Protein AF-A0A9Q1QAA8-F1 (afdb_monomer)

Secondary structure (DSSP, 8-state):
-HHHHTS---S-HHHHHHHHHHHHHHHHHHHIIIII--HHHHHHHHHHHHHHHHHHHHH-TT-HHHHHHHHHHHHHHHHHHHHHHHHHHHHHHHHHHHHHHHT-----EE-TTS-EE--HHHHHHHHHHHHHHHH-------S---HHHHTTS-PPPHHHHHHHSSPP-HHHHHHHHHHS-TTSPP-TT---HHHHHHTHHHHHHHHHHHHHHHHHH----------

Nearest PDB structures (foldseek):
  8tsh-assembly1_F  TM=6.305E-01  e=1.755E+00  Caldimonas thermodepolymerans

Sequence (227 aa):
MVDTWNYPILGNSMYRVAKKLKMLQKPLKALNKDHFGDVTVQFVAAKEKLNSIQFETRTKPYDVQLYTDEDKAWDDYHTWHNRLESFYVQKTKENWLNLGDSNDKISSYQKEDGQWTWDYEEVKQHFIQHYSDFLGVPTVTTEVIKDDIIKIGPGLDITQQLHLIRPFTKQDVKITLFSIPNHKSSGPYGYSSGFFKKSWTVIGDEVSQAMLDFFPTREIACSMEQH

Radius of gyration: 27.68 Å; Cα contacts (8 Å, |Δi|>4): 139; chains: 1; bounding box: 62×62×70 Å

Mean predicted aligned error: 15.34 Å

Solvent-accessible surface area (backbone atoms only — not comparable to full-atom values): 13335 Å² total; per-residue (Å²): 110,67,74,67,60,67,55,91,62,88,69,56,52,51,44,33,50,54,51,41,54,60,60,46,48,60,61,50,53,49,47,42,52,73,78,56,44,57,49,67,58,51,30,50,53,32,49,51,52,35,52,52,43,54,53,48,38,74,76,44,82,82,48,69,64,52,56,58,51,42,52,53,29,49,53,51,31,52,54,33,46,56,50,42,52,54,48,52,55,48,50,52,50,52,50,50,50,54,52,50,66,65,50,75,58,72,58,55,49,71,45,97,89,71,50,77,45,65,50,61,67,62,41,51,50,50,52,52,49,51,50,43,59,72,79,44,69,88,68,76,70,84,64,72,80,56,65,71,61,63,67,70,45,92,70,78,51,73,69,55,51,53,60,72,72,50,81,84,48,60,64,57,48,49,53,57,54,67,70,46,59,52,84,45,83,50,52,102,86,66,55,31,47,41,53,53,64,76,40,31,92,79,47,39,68,57,54,29,50,22,53,61,55,27,73,82,66,72,61,74,68,72,79,85,78,84,126

Organism: NCBI:txid171969

Foldseek 3Di:
DLVLLPDDDDDALLVSLVVSLVSVLVVVVVCCCPPVNPLVVQLVVLVVQLVVLVVVCVVPVPDPVSVVVNVVSVVSNVVSVVVVVLVVLLVVVVVVVVVVVVVVDPQWDQDPVRDIDRDRVVVVVCVVVVCDPVVHDPPPPPDDPPVVVVVVDDDDDPVRVCVVPDQDDLVNVVVVLVPDDQSPDDPPSRHGSVNCNVCCVRCSVSVSSSVSVCPVVVDDPPPPPDD

pLDDT: mean 77.09, std 12.45, range [30.08, 93.19]

Structure (mmCIF, N/CA/C/O backbone):
data_AF-A0A9Q1QAA8-F1
#
_entry.id   AF-A0A9Q1QAA8-F1
#
loop_
_atom_site.group_PDB
_atom_site.id
_atom_site.type_symbol
_atom_site.label_atom_id
_atom_site.label_alt_id
_atom_site.label_comp_id
_atom_site.label_asym_id
_atom_site.label_entity_id
_atom_site.label_seq_id
_atom_site.pdbx_PDB_ins_code
_atom_site.Cartn_x
_atom_site.Cartn_y
_atom_site.Cartn_z
_atom_site.occupancy
_atom_site.B_iso_or_equiv
_atom_site.auth_seq_id
_atom_site.auth_comp_id
_atom_site.auth_asym_id
_atom_site.auth_atom_id
_atom_site.pdbx_PDB_model_num
ATOM 1 N N . MET A 1 1 ? 10.798 -12.232 0.225 1.00 69.81 1 MET A N 1
ATOM 2 C CA . MET A 1 1 ? 9.585 -11.669 0.876 1.00 69.81 1 MET A CA 1
ATOM 3 C C . MET A 1 1 ? 8.978 -12.662 1.857 1.00 69.81 1 MET A C 1
ATOM 5 O O . MET A 1 1 ? 8.840 -12.312 3.021 1.00 69.81 1 MET A O 1
ATOM 9 N N . VAL A 1 2 ? 8.658 -13.882 1.408 1.00 76.50 2 VAL A N 1
ATOM 10 C CA . VAL A 1 2 ? 8.082 -14.951 2.245 1.00 76.50 2 VAL A CA 1
ATOM 11 C C . VAL A 1 2 ? 8.980 -15.287 3.442 1.00 76.50 2 VAL A C 1
ATOM 13 O O . VAL A 1 2 ? 8.505 -15.284 4.572 1.00 76.50 2 VAL A O 1
ATOM 16 N N . ASP A 1 3 ? 10.289 -15.437 3.224 1.00 77.75 3 ASP A N 1
ATOM 17 C CA . ASP A 1 3 ? 11.235 -15.806 4.294 1.00 77.75 3 ASP A CA 1
ATOM 18 C C . ASP A 1 3 ? 11.314 -14.759 5.411 1.00 77.75 3 ASP A C 1
ATOM 20 O O . ASP A 1 3 ? 11.336 -15.088 6.593 1.00 77.75 3 ASP A O 1
ATOM 24 N N . THR A 1 4 ? 11.287 -13.473 5.050 1.00 77.62 4 THR A N 1
ATOM 25 C CA . THR A 1 4 ? 11.275 -12.369 6.021 1.00 77.62 4 THR A CA 1
ATOM 26 C C . THR A 1 4 ? 9.947 -12.292 6.774 1.00 77.62 4 THR A C 1
ATOM 28 O O . THR A 1 4 ? 9.933 -11.961 7.958 1.00 77.62 4 THR A O 1
ATOM 31 N N . TRP A 1 5 ? 8.828 -12.591 6.105 1.00 82.81 5 TRP A N 1
ATOM 32 C CA . TRP A 1 5 ? 7.500 -12.544 6.719 1.00 82.81 5 TRP A CA 1
ATOM 33 C C . TRP A 1 5 ? 7.244 -13.721 7.664 1.00 82.81 5 TRP A C 1
ATOM 35 O O . TRP A 1 5 ? 6.535 -13.568 8.654 1.00 82.81 5 TRP A O 1
ATOM 45 N N . ASN A 1 6 ? 7.860 -14.876 7.418 1.00 84.06 6 ASN A N 1
ATOM 46 C CA . ASN A 1 6 ? 7.732 -16.059 8.271 1.00 84.06 6 ASN A CA 1
ATOM 47 C C . ASN A 1 6 ? 8.569 -15.991 9.557 1.00 84.06 6 ASN A C 1
ATOM 49 O O . ASN A 1 6 ? 8.451 -16.874 10.404 1.00 84.06 6 ASN A O 1
ATOM 53 N N . TYR A 1 7 ? 9.380 -14.945 9.741 1.00 82.62 7 TYR A N 1
ATOM 54 C CA . TYR A 1 7 ? 10.167 -14.784 10.957 1.00 82.62 7 TYR A CA 1
ATOM 55 C C . TYR A 1 7 ? 9.247 -14.659 12.192 1.00 82.62 7 TYR A C 1
ATOM 57 O O . TYR A 1 7 ? 8.345 -13.809 12.200 1.00 82.62 7 TYR A O 1
ATOM 65 N N . PRO A 1 8 ? 9.438 -15.482 13.240 1.00 81.06 8 PRO A N 1
ATOM 66 C CA . PRO A 1 8 ? 8.580 -15.459 14.415 1.00 81.06 8 PRO A CA 1
ATOM 67 C C . PRO A 1 8 ? 8.811 -14.178 15.220 1.00 81.06 8 PRO A C 1
ATOM 69 O O . PRO A 1 8 ? 9.934 -13.834 15.587 1.00 81.06 8 PRO A O 1
ATOM 72 N N . ILE A 1 9 ? 7.724 -13.463 15.508 1.00 84.31 9 ILE A N 1
ATOM 73 C CA . ILE A 1 9 ? 7.729 -12.258 16.338 1.00 84.31 9 ILE A CA 1
ATOM 74 C C . ILE A 1 9 ? 6.777 -12.485 17.506 1.00 84.31 9 ILE A C 1
ATOM 76 O O . ILE A 1 9 ? 5.626 -12.866 17.305 1.00 84.31 9 ILE A O 1
ATOM 80 N N . LEU A 1 10 ? 7.267 -12.239 18.719 1.00 80.25 10 LEU A N 1
ATOM 81 C CA . LEU A 1 10 ? 6.467 -12.278 19.939 1.00 80.25 10 LEU A CA 1
ATOM 82 C C . LEU A 1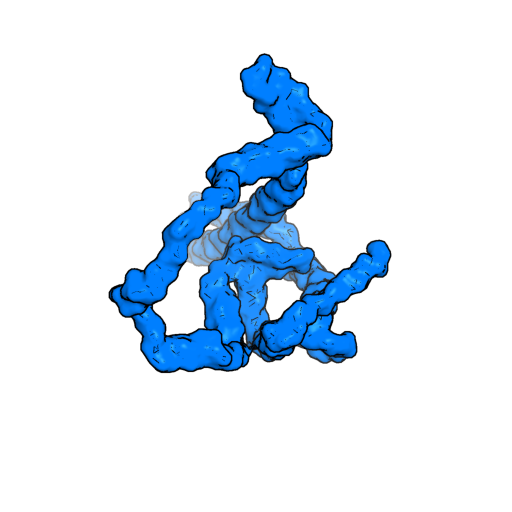 10 ? 5.728 -10.948 20.135 1.00 80.25 10 LEU A C 1
ATOM 84 O O . LEU A 1 10 ? 6.275 -9.883 19.842 1.00 80.25 10 LEU A O 1
ATOM 88 N N . GLY A 1 11 ? 4.497 -11.023 20.639 1.00 80.38 11 GLY A N 1
ATOM 89 C CA . GLY A 1 11 ? 3.632 -9.875 20.916 1.00 80.38 11 GLY A CA 1
ATOM 90 C C . GLY A 1 11 ? 2.225 -10.036 20.337 1.00 80.38 11 GLY A C 1
ATOM 91 O O . GLY A 1 11 ? 1.917 -11.037 19.688 1.00 80.38 11 GLY A O 1
ATOM 92 N N . ASN A 1 12 ? 1.382 -9.027 20.566 1.00 83.38 12 ASN A N 1
ATOM 93 C CA . ASN A 1 12 ? 0.040 -8.935 19.986 1.00 83.38 12 ASN A CA 1
ATOM 94 C C . ASN A 1 12 ? 0.113 -8.969 18.438 1.00 83.38 12 ASN A C 1
ATOM 96 O O . ASN A 1 12 ? 1.097 -8.525 17.836 1.00 83.38 12 ASN A O 1
ATOM 100 N N . SER A 1 13 ? -0.915 -9.517 17.789 1.00 84.56 13 SER A N 1
ATOM 101 C CA . SER A 1 13 ? -1.053 -9.617 16.331 1.00 84.56 13 SER A CA 1
ATOM 102 C C . SER A 1 13 ? -0.799 -8.292 15.598 1.00 84.56 13 SER A C 1
ATOM 104 O O . SER A 1 13 ? -0.063 -8.290 14.608 1.00 84.56 13 SER A O 1
ATOM 106 N N . MET A 1 14 ? -1.273 -7.154 16.116 1.00 84.12 14 MET A N 1
ATOM 107 C CA . MET A 1 14 ? -0.967 -5.829 15.556 1.00 84.12 14 MET A CA 1
ATOM 108 C C . MET A 1 14 ? 0.532 -5.505 15.583 1.00 84.12 14 MET A C 1
ATOM 110 O O . MET A 1 14 ? 1.098 -5.077 14.574 1.00 84.12 14 MET A O 1
ATOM 114 N N . TYR A 1 15 ? 1.199 -5.751 16.715 1.00 84.38 15 TYR A N 1
ATOM 115 C CA . TYR A 1 15 ? 2.639 -5.519 16.859 1.00 84.38 15 TYR A CA 1
ATOM 116 C C . TYR A 1 15 ? 3.452 -6.416 15.919 1.00 84.38 15 TYR A C 1
ATOM 118 O O . TYR A 1 15 ? 4.412 -5.963 15.290 1.00 84.38 15 TYR A O 1
ATOM 126 N N . ARG A 1 16 ? 3.045 -7.683 15.777 1.00 86.56 16 ARG A N 1
ATOM 127 C CA . ARG A 1 16 ? 3.671 -8.637 14.852 1.00 86.56 16 ARG A CA 1
ATOM 128 C C . ARG A 1 16 ? 3.618 -8.126 13.417 1.00 86.56 16 ARG A C 1
ATOM 130 O O . ARG A 1 16 ? 4.659 -8.066 12.768 1.00 86.56 16 ARG A O 1
ATOM 137 N N . VAL A 1 17 ? 2.441 -7.708 12.949 1.00 86.75 17 VAL A N 1
ATOM 138 C CA . VAL A 1 17 ? 2.264 -7.159 11.596 1.00 86.75 17 VAL A CA 1
ATOM 139 C C . VAL A 1 17 ? 3.115 -5.901 11.406 1.00 86.75 17 VAL A C 1
ATOM 141 O O . VAL A 1 17 ? 3.876 -5.827 10.442 1.00 86.75 17 VAL A O 1
ATOM 144 N N . ALA A 1 18 ? 3.069 -4.947 12.340 1.00 84.62 18 ALA A N 1
ATOM 145 C CA . ALA A 1 18 ? 3.846 -3.708 12.252 1.00 84.62 18 ALA A CA 1
ATOM 146 C C . ALA A 1 18 ? 5.361 -3.972 12.179 1.00 84.62 18 ALA A C 1
ATOM 148 O O . ALA A 1 18 ? 6.060 -3.441 11.311 1.00 84.62 18 ALA A O 1
ATOM 149 N N . LYS A 1 19 ? 5.883 -4.852 13.041 1.00 85.12 19 LYS A N 1
ATOM 150 C CA . LYS A 1 19 ? 7.312 -5.181 13.067 1.00 85.12 19 LYS A CA 1
ATOM 151 C C . LYS A 1 19 ? 7.750 -5.946 11.820 1.00 85.12 19 LYS A C 1
ATOM 153 O O . LYS A 1 19 ? 8.811 -5.639 11.281 1.00 85.12 19 LYS A O 1
ATOM 158 N N . LYS A 1 20 ? 6.932 -6.870 11.306 1.00 87.25 20 LYS A N 1
ATOM 159 C CA . LYS A 1 20 ? 7.210 -7.563 10.036 1.00 87.25 20 LYS A CA 1
ATOM 160 C C . LYS A 1 20 ? 7.206 -6.606 8.845 1.00 87.25 20 LYS A C 1
ATOM 162 O O . LYS A 1 20 ? 8.098 -6.688 8.003 1.00 87.25 20 LYS A O 1
ATOM 167 N N . LEU A 1 21 ? 6.275 -5.651 8.797 1.00 85.38 21 LEU A N 1
ATOM 168 C CA . LEU A 1 21 ? 6.265 -4.590 7.781 1.00 85.38 21 LEU A CA 1
ATOM 169 C C . LEU A 1 21 ? 7.529 -3.719 7.860 1.00 85.38 21 LEU A C 1
ATOM 171 O O . LEU A 1 21 ? 8.130 -3.419 6.825 1.00 85.38 21 LEU A O 1
ATOM 175 N N . LYS A 1 22 ? 7.986 -3.374 9.072 1.00 84.25 22 LYS A N 1
ATOM 176 C CA . LYS A 1 22 ? 9.251 -2.647 9.290 1.00 84.25 22 LYS A CA 1
ATOM 177 C C . LYS A 1 22 ? 10.465 -3.474 8.845 1.00 84.25 22 LYS A C 1
ATOM 179 O O . LYS A 1 22 ? 11.352 -2.951 8.175 1.00 84.25 22 LYS A O 1
ATOM 184 N N . MET A 1 23 ? 10.487 -4.776 9.138 1.00 84.81 23 MET A N 1
ATOM 185 C CA . MET A 1 23 ? 11.547 -5.692 8.696 1.00 84.81 23 MET A CA 1
ATOM 186 C C . MET A 1 23 ? 11.586 -5.863 7.176 1.00 84.81 23 MET A C 1
ATOM 188 O O . MET A 1 23 ? 12.676 -5.903 6.614 1.00 84.81 23 MET A O 1
ATOM 192 N N . LEU A 1 24 ? 10.430 -5.913 6.507 1.00 85.44 24 LEU A N 1
ATOM 193 C CA . LEU A 1 24 ? 10.333 -5.995 5.046 1.00 85.44 24 LEU A CA 1
ATOM 194 C C . LEU A 1 24 ? 10.846 -4.741 4.330 1.00 85.44 24 LEU A C 1
ATOM 196 O O . LEU A 1 24 ? 11.239 -4.822 3.168 1.00 85.44 24 LEU A O 1
ATOM 200 N N . GLN A 1 25 ? 10.902 -3.596 5.009 1.00 80.94 25 GLN A N 1
ATOM 201 C CA . GLN A 1 25 ? 11.282 -2.337 4.377 1.00 80.94 25 GLN A CA 1
ATOM 202 C C . GLN A 1 25 ? 12.720 -2.370 3.835 1.00 80.94 25 GLN A C 1
ATOM 204 O O . GLN A 1 25 ? 12.973 -1.918 2.720 1.00 80.94 25 GLN A O 1
ATOM 209 N N . LYS A 1 26 ? 13.667 -2.934 4.597 1.00 80.56 26 LYS A N 1
ATOM 210 C CA . LYS A 1 26 ? 15.076 -3.064 4.183 1.00 80.56 26 LYS A CA 1
ATOM 211 C C . LYS A 1 26 ? 15.260 -3.948 2.936 1.00 80.56 26 LYS A C 1
ATOM 213 O O . LYS A 1 26 ? 15.817 -3.444 1.960 1.00 80.56 26 LYS A O 1
ATOM 218 N N . PRO A 1 27 ? 14.797 -5.214 2.907 1.00 83.12 27 PRO A N 1
ATOM 219 C CA . PRO A 1 27 ? 14.950 -6.071 1.737 1.00 83.12 27 PRO A CA 1
ATOM 220 C C . PRO A 1 27 ? 14.156 -5.565 0.532 1.00 83.12 27 PRO A C 1
ATOM 222 O O . PRO A 1 27 ? 14.628 -5.721 -0.585 1.00 83.12 27 PRO A O 1
ATOM 225 N N .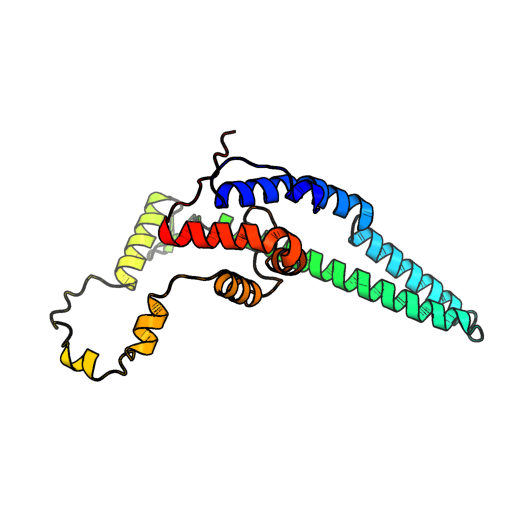 LEU A 1 28 ? 13.002 -4.911 0.717 1.00 79.19 28 LEU A N 1
ATOM 226 C CA . LEU A 1 28 ? 12.263 -4.322 -0.405 1.00 79.19 28 LEU A CA 1
ATOM 227 C C . LEU A 1 28 ? 12.972 -3.100 -0.995 1.00 79.19 28 LEU A C 1
ATOM 229 O O . LEU A 1 28 ? 13.003 -2.956 -2.212 1.00 79.19 28 LEU A O 1
ATOM 233 N N . LYS A 1 29 ? 13.598 -2.252 -0.168 1.00 76.69 29 LYS A N 1
ATOM 234 C CA . LYS A 1 29 ? 14.456 -1.160 -0.659 1.00 76.69 29 LYS A CA 1
ATOM 235 C C . LYS A 1 29 ? 15.674 -1.699 -1.413 1.00 76.69 29 LYS A C 1
ATOM 237 O O . LYS A 1 29 ? 16.022 -1.153 -2.456 1.00 76.69 29 LYS A O 1
ATOM 242 N N . ALA A 1 30 ? 16.290 -2.772 -0.915 1.00 78.50 30 ALA A N 1
ATOM 243 C CA . ALA A 1 30 ? 17.399 -3.439 -1.593 1.00 78.50 30 ALA A CA 1
ATOM 244 C C . ALA A 1 30 ? 16.961 -4.056 -2.931 1.00 78.50 30 ALA A C 1
ATOM 246 O O . ALA A 1 30 ? 17.598 -3.797 -3.943 1.00 78.50 30 ALA A O 1
ATOM 247 N N . LEU A 1 31 ? 15.833 -4.775 -2.956 1.00 78.19 31 LEU A N 1
ATOM 248 C CA . LEU A 1 31 ? 15.252 -5.340 -4.176 1.00 78.19 31 LEU A CA 1
ATOM 249 C C . LEU A 1 31 ? 14.898 -4.249 -5.190 1.00 78.19 31 LEU A C 1
ATOM 251 O O . LEU A 1 31 ? 15.159 -4.409 -6.375 1.00 78.19 31 LEU A O 1
ATOM 255 N N . ASN A 1 32 ? 14.333 -3.128 -4.735 1.00 74.56 32 ASN A N 1
ATOM 256 C CA . ASN A 1 32 ? 14.033 -2.005 -5.615 1.00 74.56 32 ASN A CA 1
ATOM 257 C C . ASN A 1 32 ? 15.310 -1.464 -6.273 1.00 74.56 32 ASN A C 1
ATOM 259 O O . ASN A 1 32 ? 15.350 -1.271 -7.482 1.00 74.56 32 ASN A O 1
ATOM 263 N N . LYS A 1 33 ? 16.380 -1.298 -5.487 1.00 73.31 33 LYS A N 1
ATOM 264 C CA . LYS A 1 33 ? 17.681 -0.845 -5.988 1.00 73.31 33 LYS A CA 1
ATOM 265 C C . LYS A 1 33 ? 18.331 -1.846 -6.951 1.00 73.31 33 LYS A C 1
ATOM 267 O O . LYS A 1 33 ? 18.942 -1.419 -7.920 1.00 73.31 33 LYS A O 1
ATOM 272 N N . ASP A 1 34 ? 18.215 -3.139 -6.673 1.00 72.88 34 ASP A N 1
ATOM 273 C CA . ASP A 1 34 ? 18.890 -4.206 -7.417 1.00 72.88 34 ASP A CA 1
ATOM 274 C C . ASP A 1 34 ? 18.163 -4.586 -8.719 1.00 72.88 34 ASP A C 1
ATOM 276 O O . ASP A 1 34 ? 18.782 -4.676 -9.772 1.00 72.88 34 ASP A O 1
ATOM 280 N N . HIS A 1 35 ? 16.840 -4.759 -8.670 1.00 63.84 35 HIS A N 1
ATOM 281 C CA . HIS A 1 35 ? 16.055 -5.223 -9.820 1.00 63.84 35 HIS A CA 1
ATOM 282 C C . HIS A 1 35 ? 15.450 -4.098 -10.662 1.00 63.84 35 HIS A C 1
ATOM 284 O O . HIS A 1 35 ? 15.277 -4.262 -11.867 1.00 63.84 35 HIS A O 1
ATOM 290 N N . PHE A 1 36 ? 15.073 -2.978 -10.044 1.00 63.00 36 PHE A N 1
ATOM 291 C CA . PHE A 1 36 ? 14.426 -1.872 -10.758 1.00 63.00 36 PHE A CA 1
ATOM 292 C C . PHE A 1 36 ? 15.378 -0.696 -10.983 1.00 63.00 36 PHE A C 1
ATOM 294 O O . PHE A 1 36 ? 15.152 0.091 -11.901 1.00 63.00 36 PHE A O 1
ATOM 301 N N . GLY A 1 37 ? 16.461 -0.611 -10.202 1.00 68.19 37 GLY A N 1
ATOM 302 C CA . GLY A 1 37 ? 17.436 0.467 -10.292 1.00 68.19 37 GLY A CA 1
ATOM 303 C C . GLY A 1 37 ? 16.798 1.840 -10.086 1.00 68.19 37 GLY A C 1
ATOM 304 O O . GLY A 1 37 ? 15.739 1.983 -9.470 1.00 68.19 37 GLY A O 1
ATOM 305 N N . ASP A 1 38 ? 17.452 2.871 -10.612 1.00 76.31 38 ASP A N 1
ATOM 306 C CA . ASP A 1 38 ? 16.813 4.173 -10.757 1.00 76.31 38 ASP A CA 1
ATOM 307 C C . ASP A 1 38 ? 15.857 4.116 -11.957 1.00 76.31 38 ASP A C 1
ATOM 309 O O . ASP A 1 38 ? 16.287 3.985 -13.105 1.00 76.31 38 ASP A O 1
ATOM 313 N N . VAL A 1 39 ? 14.551 4.205 -11.681 1.00 79.44 39 VAL A N 1
ATOM 314 C CA . VAL A 1 39 ? 13.481 4.198 -12.695 1.00 79.44 39 VAL A CA 1
ATOM 315 C C . VAL A 1 39 ? 13.728 5.269 -13.762 1.00 79.44 39 VAL A C 1
ATOM 317 O O . VAL A 1 39 ? 13.418 5.058 -14.932 1.00 79.44 39 VAL A O 1
ATOM 320 N N . THR A 1 40 ? 14.344 6.389 -13.379 1.00 77.06 40 THR A N 1
ATOM 321 C CA . THR A 1 40 ? 14.730 7.474 -14.285 1.00 77.06 40 THR A CA 1
ATOM 322 C C . THR A 1 40 ? 15.820 7.022 -15.252 1.00 77.06 40 THR A C 1
ATOM 324 O O . THR A 1 40 ? 15.712 7.262 -16.451 1.00 77.06 40 THR A O 1
ATOM 327 N N . VAL A 1 41 ? 16.844 6.321 -14.756 1.00 82.88 41 VAL A N 1
ATOM 328 C CA . VAL A 1 41 ? 17.949 5.803 -15.580 1.00 82.88 41 VAL A CA 1
ATOM 329 C C . VAL A 1 41 ? 17.444 4.739 -16.552 1.00 82.88 41 VAL A C 1
ATOM 331 O O . VAL A 1 41 ? 17.787 4.775 -17.730 1.00 82.88 41 VAL A O 1
ATOM 334 N N . GLN A 1 42 ? 16.577 3.834 -16.092 1.00 83.00 42 GLN A N 1
ATOM 335 C CA . GLN A 1 42 ? 15.994 2.796 -16.948 1.00 83.00 42 GLN A CA 1
ATOM 336 C C . GLN A 1 42 ? 15.077 3.380 -18.030 1.00 83.00 42 GLN A C 1
ATOM 338 O O . GLN A 1 42 ? 15.115 2.940 -19.177 1.00 83.00 42 GLN A O 1
ATOM 343 N N . PHE A 1 43 ? 14.303 4.419 -17.703 1.00 85.69 43 PHE A N 1
ATOM 344 C CA . PHE A 1 43 ? 13.515 5.152 -18.693 1.00 85.69 43 PHE A CA 1
ATOM 345 C C . PHE A 1 43 ? 14.396 5.831 -19.750 1.00 85.69 43 PHE A C 1
ATOM 347 O O . PHE A 1 43 ? 14.093 5.741 -20.939 1.00 85.69 43 PHE A O 1
ATOM 354 N N . VAL A 1 44 ? 15.488 6.486 -19.339 1.00 84.88 44 VAL A N 1
ATOM 355 C CA . VAL A 1 44 ? 16.434 7.119 -20.274 1.00 84.88 44 VAL A CA 1
ATOM 356 C C . VAL A 1 44 ? 17.043 6.073 -21.207 1.00 84.88 44 VAL A C 1
ATOM 358 O O . VAL A 1 44 ? 16.992 6.258 -22.420 1.00 84.88 44 VAL A O 1
ATOM 361 N N . ALA A 1 45 ? 17.508 4.943 -20.670 1.00 87.31 45 ALA A N 1
ATOM 362 C CA . ALA A 1 45 ? 18.064 3.853 -21.469 1.00 87.31 45 ALA A CA 1
ATOM 363 C C . ALA A 1 45 ? 17.042 3.268 -22.464 1.00 87.31 45 ALA A C 1
ATOM 365 O O . ALA A 1 45 ? 17.362 3.058 -23.635 1.00 87.31 45 ALA A O 1
ATOM 366 N N . ALA A 1 46 ? 15.793 3.050 -22.035 1.00 87.38 46 ALA A N 1
ATOM 367 C CA . ALA A 1 46 ? 14.723 2.569 -22.914 1.00 87.38 46 ALA A CA 1
ATOM 368 C C . ALA A 1 46 ? 14.394 3.577 -24.029 1.00 87.38 46 ALA A C 1
ATOM 370 O O . ALA A 1 46 ? 14.205 3.192 -25.182 1.00 87.38 46 ALA A O 1
ATOM 371 N N . LYS A 1 47 ? 14.382 4.878 -23.709 1.00 88.56 47 LYS A N 1
ATOM 372 C CA . LYS A 1 47 ? 14.162 5.955 -24.682 1.00 88.56 47 LYS A CA 1
ATOM 373 C C . LYS A 1 47 ? 15.304 6.056 -25.697 1.00 88.56 47 LYS A C 1
ATOM 375 O O . LYS A 1 47 ? 15.045 6.237 -26.883 1.00 88.56 47 LYS A O 1
ATOM 380 N N . GLU A 1 48 ? 16.553 5.936 -25.255 1.00 89.81 48 GLU A N 1
ATOM 381 C CA . GLU A 1 48 ? 17.722 5.939 -26.142 1.00 89.81 48 GLU A CA 1
ATOM 382 C C . GLU A 1 48 ? 17.715 4.739 -27.093 1.00 89.81 48 GLU A C 1
ATOM 384 O O . GLU A 1 48 ? 17.928 4.917 -28.291 1.00 89.81 48 GLU A O 1
ATOM 389 N N . LYS A 1 49 ? 17.374 3.547 -26.589 1.00 89.75 49 LYS A N 1
ATOM 390 C CA . LYS A 1 49 ? 17.227 2.329 -27.398 1.00 89.75 49 LYS A CA 1
ATOM 391 C C . LYS A 1 49 ? 16.109 2.449 -28.440 1.00 89.75 49 LYS A C 1
ATOM 393 O O . LYS A 1 49 ? 16.287 2.034 -29.582 1.00 89.75 49 LYS A O 1
ATOM 398 N N . LEU A 1 50 ? 14.970 3.044 -28.078 1.00 89.12 50 LEU A N 1
ATOM 399 C CA . LEU A 1 50 ? 13.893 3.313 -29.035 1.00 89.12 50 LEU A CA 1
ATOM 400 C C . LEU A 1 50 ? 14.358 4.284 -30.130 1.00 89.12 50 LEU A C 1
ATOM 402 O O . LEU A 1 50 ? 14.136 4.034 -31.311 1.00 89.12 50 LEU A O 1
ATOM 406 N N . ASN A 1 51 ? 15.060 5.356 -29.753 1.00 88.38 51 ASN A N 1
ATOM 407 C CA . ASN A 1 51 ? 15.585 6.330 -30.710 1.00 88.38 51 ASN A CA 1
ATOM 408 C C . ASN A 1 51 ? 16.615 5.715 -31.670 1.00 88.38 51 ASN A C 1
ATOM 410 O O . ASN A 1 51 ? 16.605 6.048 -32.856 1.00 88.38 51 ASN A O 1
ATOM 414 N N . SER A 1 52 ? 17.497 4.832 -31.185 1.00 88.25 52 SER A N 1
ATOM 415 C CA . SER A 1 52 ? 18.491 4.170 -32.037 1.00 88.25 52 SER A CA 1
ATOM 416 C C . SER A 1 52 ? 17.826 3.238 -33.045 1.00 88.25 52 SER A C 1
ATOM 418 O O . SER A 1 52 ? 18.126 3.322 -34.233 1.00 88.25 52 SER A O 1
ATOM 420 N N . ILE A 1 53 ? 16.861 2.423 -32.606 1.00 85.81 53 ILE A N 1
ATOM 421 C CA . ILE A 1 53 ? 16.128 1.509 -33.493 1.00 85.81 53 ILE A CA 1
ATOM 422 C C . ILE A 1 53 ? 15.312 2.303 -34.518 1.00 85.81 53 ILE A C 1
ATOM 424 O O . ILE A 1 53 ? 15.389 2.015 -35.705 1.00 85.81 53 ILE A O 1
ATOM 428 N N . GLN A 1 54 ? 14.628 3.377 -34.113 1.00 85.38 54 GLN A N 1
ATOM 429 C CA . GLN A 1 54 ? 13.904 4.253 -35.044 1.00 85.38 54 GLN A CA 1
ATOM 430 C C . GLN A 1 54 ? 14.818 4.906 -36.089 1.00 85.38 54 GLN A C 1
ATOM 432 O O . GLN A 1 54 ? 14.419 5.093 -37.241 1.00 85.38 54 GLN A O 1
ATOM 437 N N . PHE A 1 55 ? 16.042 5.276 -35.709 1.00 86.88 55 PHE A N 1
ATOM 438 C CA . PHE A 1 55 ? 17.035 5.802 -36.644 1.00 86.88 55 PHE A CA 1
ATOM 439 C C . PHE A 1 55 ? 17.507 4.728 -37.639 1.00 86.88 55 PHE A C 1
ATOM 441 O O . PHE A 1 55 ? 17.627 4.999 -38.839 1.00 86.88 55 PHE A O 1
ATOM 448 N N . GLU A 1 56 ? 17.717 3.498 -37.170 1.00 82.88 56 GLU A N 1
ATOM 449 C CA . GLU A 1 56 ? 18.093 2.351 -38.002 1.00 82.88 56 GLU A CA 1
ATOM 450 C C . GLU A 1 56 ? 16.970 1.928 -38.961 1.00 82.88 56 GLU A C 1
ATOM 452 O O . GLU A 1 56 ? 17.223 1.758 -40.154 1.00 82.88 56 GLU A O 1
ATOM 457 N N . THR A 1 57 ? 15.715 1.879 -38.506 1.00 79.69 57 THR A N 1
ATOM 458 C CA . THR A 1 57 ? 14.545 1.592 -39.356 1.00 79.69 57 THR A CA 1
ATOM 459 C C . THR A 1 57 ? 14.402 2.625 -40.478 1.00 79.69 57 THR A C 1
ATOM 461 O O . THR A 1 57 ? 14.127 2.278 -41.626 1.00 79.69 57 THR A O 1
ATOM 464 N N . ARG A 1 58 ? 14.659 3.912 -40.191 1.00 80.00 58 ARG A N 1
ATOM 465 C CA . ARG A 1 58 ? 14.637 4.987 -41.204 1.00 80.00 58 ARG A CA 1
ATOM 466 C C . ARG A 1 58 ? 15.763 4.876 -42.228 1.00 80.00 58 ARG A C 1
ATOM 468 O O . ARG A 1 58 ? 15.591 5.315 -43.362 1.00 80.00 58 ARG A O 1
ATOM 475 N N . THR A 1 59 ? 16.911 4.323 -41.839 1.00 81.12 59 THR A N 1
ATOM 476 C CA . THR A 1 59 ? 18.067 4.145 -42.731 1.00 81.12 59 THR A CA 1
ATOM 477 C C . THR A 1 59 ? 18.038 2.813 -43.488 1.00 81.12 59 THR A C 1
ATOM 479 O O . THR A 1 59 ? 18.651 2.719 -44.551 1.00 81.12 59 THR A O 1
ATOM 482 N N . LYS A 1 60 ? 17.293 1.806 -43.008 1.00 79.19 60 LYS A N 1
ATOM 483 C CA . LYS A 1 60 ? 17.143 0.480 -43.635 1.00 79.19 60 LYS A CA 1
ATOM 484 C C . LYS A 1 60 ? 15.670 0.015 -43.668 1.00 79.19 60 LYS A C 1
ATOM 486 O O . LYS A 1 60 ? 15.303 -0.921 -42.963 1.00 79.19 60 LYS A O 1
ATOM 491 N N . PRO A 1 61 ? 14.825 0.588 -44.543 1.00 71.69 61 PRO A N 1
ATOM 492 C CA . PRO A 1 61 ? 13.374 0.351 -44.544 1.00 71.69 61 PRO A CA 1
ATOM 493 C C . PRO A 1 61 ? 12.915 -1.049 -45.009 1.00 71.69 61 PRO A C 1
ATOM 495 O O . PRO A 1 61 ? 11.720 -1.317 -45.031 1.00 71.69 61 PRO A O 1
ATOM 498 N N . TYR A 1 62 ? 13.827 -1.945 -45.403 1.00 75.38 62 TYR A N 1
ATOM 499 C CA . TYR A 1 62 ? 13.489 -3.289 -45.906 1.00 75.38 62 TYR A CA 1
ATOM 500 C C . TYR A 1 62 ? 13.791 -4.421 -44.911 1.00 75.38 62 TYR A C 1
ATOM 502 O O . TYR A 1 62 ? 13.617 -5.591 -45.251 1.00 75.38 62 TYR A O 1
ATOM 510 N N . ASP A 1 63 ? 14.253 -4.100 -43.701 1.00 77.94 63 ASP A N 1
ATOM 511 C CA . ASP A 1 63 ? 14.560 -5.103 -42.683 1.00 77.94 63 ASP A CA 1
ATOM 512 C C . ASP A 1 63 ? 13.341 -5.369 -41.789 1.00 77.94 63 ASP A C 1
ATOM 514 O O . ASP A 1 63 ? 12.963 -4.556 -40.946 1.00 77.94 63 ASP A O 1
ATOM 518 N N . VAL A 1 64 ? 12.717 -6.532 -41.976 1.00 77.44 64 VAL A N 1
ATOM 519 C CA . VAL A 1 64 ? 11.538 -6.957 -41.205 1.00 77.44 64 VAL A CA 1
ATOM 520 C C . VAL A 1 64 ? 11.870 -7.166 -39.721 1.00 77.44 64 VAL A C 1
ATOM 522 O O . VAL A 1 64 ? 10.994 -6.969 -38.879 1.00 77.44 64 VAL A O 1
ATOM 525 N N . GLN A 1 65 ? 13.115 -7.518 -39.368 1.00 81.69 65 GLN A N 1
ATOM 526 C CA . GLN A 1 65 ? 13.488 -7.692 -37.960 1.00 81.69 65 GLN A CA 1
ATOM 527 C C . GLN A 1 65 ? 13.542 -6.360 -37.210 1.00 81.69 65 GLN A C 1
ATOM 529 O O . GLN A 1 65 ? 13.101 -6.304 -36.061 1.00 81.69 65 GLN A O 1
ATOM 534 N N . LEU A 1 66 ? 13.961 -5.277 -37.874 1.00 78.44 66 LEU A N 1
ATOM 535 C CA . LEU A 1 66 ? 13.978 -3.940 -37.271 1.00 78.44 66 LEU A CA 1
ATOM 536 C C . LEU A 1 66 ? 12.579 -3.470 -36.865 1.00 78.44 66 LEU A C 1
ATOM 538 O O . LEU A 1 66 ? 12.429 -2.885 -35.799 1.00 78.44 66 LEU A O 1
ATOM 542 N N . TYR A 1 67 ? 11.543 -3.800 -37.640 1.00 79.62 67 TYR A N 1
ATOM 543 C CA . TYR A 1 67 ? 10.161 -3.496 -37.256 1.00 79.62 67 TYR A CA 1
ATOM 544 C C . TYR A 1 67 ? 9.703 -4.295 -36.029 1.00 79.62 67 TYR A C 1
ATOM 546 O O . TYR A 1 67 ? 9.027 -3.753 -35.157 1.00 79.62 67 TYR A O 1
ATOM 554 N N . THR A 1 68 ? 10.093 -5.571 -35.916 1.00 84.44 68 THR A N 1
ATOM 555 C CA . THR A 1 68 ? 9.766 -6.372 -34.722 1.00 84.44 68 THR A CA 1
ATOM 556 C C . THR A 1 68 ? 10.524 -5.921 -33.477 1.00 84.44 68 THR A C 1
ATOM 558 O O . THR A 1 68 ? 10.012 -6.035 -32.365 1.00 84.44 68 THR A O 1
ATOM 561 N N . ASP A 1 69 ? 11.742 -5.410 -33.642 1.00 84.12 69 ASP A N 1
ATOM 562 C CA . ASP A 1 69 ? 12.535 -4.886 -32.534 1.00 84.12 69 ASP A CA 1
ATOM 563 C C . ASP A 1 69 ? 12.112 -3.461 -32.148 1.00 84.12 69 ASP A C 1
ATOM 565 O O . ASP A 1 69 ? 12.185 -3.110 -30.970 1.00 84.12 69 ASP A O 1
ATOM 569 N N . GLU A 1 70 ? 11.586 -2.676 -33.094 1.00 86.94 70 GLU A N 1
ATOM 570 C CA . GLU A 1 70 ? 10.928 -1.392 -32.831 1.00 86.94 70 GLU A CA 1
ATOM 571 C C . GLU A 1 70 ? 9.676 -1.573 -31.965 1.00 86.94 70 GLU A C 1
ATOM 573 O O . GLU A 1 70 ? 9.500 -0.837 -30.996 1.00 86.94 70 GLU A O 1
ATOM 578 N N . ASP A 1 71 ? 8.855 -2.585 -32.253 1.00 86.00 71 ASP A N 1
ATOM 579 C CA . ASP A 1 71 ? 7.650 -2.899 -31.474 1.00 86.00 71 ASP A CA 1
ATOM 580 C C . ASP A 1 71 ? 7.998 -3.284 -30.023 1.00 86.00 71 ASP A C 1
ATOM 582 O O . ASP A 1 71 ? 7.490 -2.699 -29.065 1.00 86.00 71 ASP A O 1
ATOM 586 N N . LYS A 1 72 ? 8.993 -4.164 -29.832 1.00 90.00 72 LYS A N 1
ATOM 587 C CA . LYS A 1 72 ? 9.506 -4.506 -28.490 1.00 90.00 72 LYS A CA 1
ATOM 588 C C . LYS A 1 72 ? 10.086 -3.295 -27.758 1.00 90.00 72 LYS A C 1
ATOM 590 O O . LYS A 1 72 ? 9.912 -3.163 -26.548 1.00 90.00 72 LYS A O 1
ATOM 595 N N . ALA A 1 73 ? 10.805 -2.420 -28.462 1.00 87.56 73 ALA A N 1
ATOM 596 C CA . ALA A 1 73 ? 11.366 -1.210 -27.867 1.00 87.56 73 ALA A CA 1
ATOM 597 C C . ALA A 1 73 ? 10.269 -0.223 -27.443 1.00 87.56 73 ALA A C 1
ATOM 599 O O . ALA A 1 73 ? 10.412 0.451 -26.421 1.00 87.56 73 ALA A O 1
ATOM 600 N N . TRP A 1 74 ? 9.164 -0.165 -28.187 1.00 88.75 74 TRP A N 1
ATOM 601 C CA . TRP A 1 74 ? 7.972 0.592 -27.819 1.00 88.75 74 TRP A CA 1
ATOM 602 C C . TRP A 1 74 ? 7.278 0.036 -26.577 1.00 88.75 74 TRP A C 1
ATOM 604 O O . TRP A 1 74 ? 6.899 0.824 -25.704 1.00 88.75 74 TRP A O 1
ATOM 614 N N . ASP A 1 75 ? 7.144 -1.284 -26.465 1.00 90.56 75 ASP A N 1
ATOM 615 C CA . ASP A 1 75 ? 6.591 -1.950 -25.280 1.00 90.56 75 ASP A CA 1
ATOM 616 C C . ASP A 1 75 ? 7.452 -1.703 -24.032 1.00 90.56 75 ASP A C 1
ATOM 618 O O . ASP A 1 75 ? 6.941 -1.348 -22.959 1.00 90.56 75 ASP A O 1
ATOM 622 N N . ASP A 1 76 ? 8.775 -1.822 -24.176 1.00 88.25 76 ASP A N 1
ATOM 623 C CA . ASP A 1 76 ? 9.740 -1.513 -23.120 1.00 88.25 76 ASP A CA 1
ATOM 624 C C . ASP A 1 76 ? 9.638 -0.035 -22.704 1.00 88.25 76 ASP A C 1
ATOM 626 O O . ASP A 1 76 ? 9.557 0.276 -21.509 1.00 88.25 76 ASP A O 1
ATOM 630 N N . TYR A 1 77 ? 9.583 0.887 -23.673 1.00 89.25 77 TYR A N 1
ATOM 631 C CA . TYR A 1 77 ? 9.427 2.322 -23.424 1.00 89.25 77 TYR A CA 1
ATOM 632 C C . TYR A 1 77 ? 8.136 2.632 -22.662 1.00 89.25 77 TYR A C 1
ATOM 634 O O . TYR A 1 77 ? 8.191 3.298 -21.626 1.00 89.25 77 TYR A O 1
ATOM 642 N N . HIS A 1 78 ? 6.987 2.121 -23.115 1.00 87.69 78 HIS A N 1
ATOM 643 C CA . HIS A 1 78 ? 5.705 2.326 -22.435 1.00 87.69 78 HIS A CA 1
ATOM 644 C C . HIS A 1 78 ? 5.730 1.766 -21.015 1.00 87.69 78 HIS A C 1
ATOM 646 O O . HIS A 1 78 ? 5.247 2.407 -20.079 1.00 87.69 78 HIS A O 1
ATOM 652 N N . THR A 1 79 ? 6.332 0.593 -20.825 1.00 87.50 79 THR A N 1
ATOM 653 C CA . THR A 1 79 ? 6.459 -0.023 -19.504 1.00 87.50 79 THR A CA 1
ATOM 654 C C . THR A 1 79 ? 7.242 0.870 -18.543 1.00 87.50 79 THR A C 1
ATOM 656 O O . THR A 1 79 ? 6.788 1.111 -17.420 1.00 87.50 79 THR A O 1
ATOM 659 N N . TRP A 1 80 ? 8.402 1.385 -18.957 1.00 85.06 80 TRP A N 1
ATOM 660 C CA . TRP A 1 80 ? 9.221 2.262 -18.116 1.00 85.06 80 TRP A CA 1
ATOM 661 C C . TRP A 1 80 ? 8.619 3.653 -17.936 1.00 85.06 80 TRP A C 1
ATOM 663 O O . TRP A 1 80 ? 8.689 4.198 -16.836 1.00 85.06 80 TRP A O 1
ATOM 673 N N . HIS A 1 81 ? 7.964 4.190 -18.962 1.00 82.31 81 HIS A N 1
ATOM 674 C CA . HIS A 1 81 ? 7.241 5.454 -18.888 1.00 82.31 81 HIS A CA 1
ATOM 675 C C . HIS A 1 81 ? 6.118 5.396 -17.844 1.00 82.31 81 HIS A C 1
ATOM 677 O O . HIS A 1 81 ? 6.125 6.176 -16.894 1.00 82.31 81 HIS A O 1
ATOM 683 N N . ASN A 1 82 ? 5.242 4.388 -17.918 1.00 82.88 82 ASN A N 1
ATOM 684 C CA . ASN A 1 82 ? 4.153 4.187 -16.954 1.00 82.88 82 ASN A CA 1
ATOM 685 C C . ASN A 1 82 ? 4.666 4.011 -15.511 1.00 82.88 82 ASN A C 1
ATOM 687 O O . ASN A 1 82 ? 4.037 4.448 -14.538 1.00 82.88 82 ASN A O 1
ATOM 691 N N . ARG A 1 83 ? 5.823 3.355 -15.342 1.00 81.50 83 ARG A N 1
ATOM 692 C CA . ARG A 1 83 ? 6.487 3.207 -14.035 1.00 81.50 83 ARG A CA 1
ATOM 693 C C . ARG A 1 83 ? 7.017 4.540 -13.515 1.00 81.50 83 ARG A C 1
ATOM 695 O O . ARG A 1 83 ? 6.839 4.826 -12.331 1.00 81.50 83 ARG A O 1
ATOM 702 N N . LEU A 1 84 ? 7.635 5.344 -14.377 1.00 79.56 84 LEU A N 1
ATOM 703 C CA . LEU A 1 84 ? 8.147 6.668 -14.036 1.00 79.56 84 LEU A CA 1
ATOM 704 C C . LEU A 1 84 ? 7.007 7.622 -13.650 1.00 79.56 84 LEU A C 1
ATOM 706 O O . LEU A 1 84 ? 7.090 8.296 -12.625 1.00 79.56 84 LEU A O 1
ATOM 710 N N . GLU A 1 85 ? 5.906 7.619 -14.400 1.00 78.88 85 GLU A N 1
ATOM 711 C CA . GLU A 1 85 ? 4.700 8.376 -14.051 1.00 78.88 85 GLU A CA 1
ATOM 712 C C . GLU A 1 85 ? 4.146 7.957 -12.688 1.00 78.88 85 GLU A C 1
ATOM 714 O O . GLU A 1 85 ? 3.901 8.798 -11.822 1.00 78.88 85 GLU A O 1
ATOM 719 N N . SER A 1 86 ? 4.021 6.649 -12.444 1.00 76.50 86 SER A N 1
ATOM 720 C CA . SER A 1 86 ? 3.573 6.124 -11.149 1.00 76.50 86 SER A CA 1
ATOM 721 C C . SER A 1 86 ? 4.494 6.553 -9.999 1.00 76.50 86 SER A C 1
ATOM 723 O O . SER A 1 86 ? 4.010 6.876 -8.912 1.00 76.50 86 SER A O 1
ATOM 725 N N . PHE A 1 87 ? 5.809 6.585 -10.233 1.00 76.94 87 PHE A N 1
ATOM 726 C CA . PHE A 1 87 ? 6.804 7.059 -9.272 1.00 76.94 87 PHE A CA 1
ATOM 727 C C . PHE A 1 87 ? 6.620 8.549 -8.950 1.00 76.94 87 PHE A C 1
ATOM 729 O O . PHE A 1 87 ? 6.548 8.917 -7.776 1.00 76.94 87 PHE A O 1
ATOM 736 N N . TYR A 1 88 ? 6.459 9.406 -9.963 1.00 71.62 88 TYR A N 1
ATOM 737 C CA . TYR A 1 88 ? 6.222 10.837 -9.752 1.00 71.62 88 TYR A CA 1
ATOM 738 C C . TYR A 1 88 ? 4.870 11.125 -9.095 1.00 71.62 88 TYR A C 1
ATOM 740 O O . TYR A 1 88 ? 4.792 11.985 -8.217 1.00 71.62 88 TYR A O 1
ATOM 748 N N . VAL A 1 89 ? 3.813 10.382 -9.429 1.00 73.88 89 VAL A N 1
ATOM 749 C CA . VAL A 1 89 ? 2.513 10.486 -8.743 1.00 73.88 89 VAL A CA 1
ATOM 750 C C . VAL A 1 89 ? 2.640 10.121 -7.262 1.00 73.88 89 VAL A C 1
ATOM 752 O O . VAL A 1 89 ? 2.032 10.763 -6.409 1.00 73.88 89 VAL A O 1
ATOM 755 N N . GLN A 1 90 ? 3.438 9.109 -6.916 1.00 69.12 90 GLN A N 1
ATOM 756 C CA . GLN A 1 90 ? 3.697 8.782 -5.511 1.00 69.12 90 GLN A CA 1
ATOM 757 C C . GLN A 1 90 ? 4.518 9.868 -4.813 1.00 69.12 90 GLN A C 1
ATOM 759 O O . GLN A 1 90 ? 4.159 10.268 -3.709 1.00 69.12 90 GLN A O 1
ATOM 764 N N . LYS A 1 91 ? 5.563 10.393 -5.461 1.00 70.25 91 LYS A N 1
ATOM 765 C CA . LYS A 1 91 ? 6.408 11.464 -4.912 1.00 70.25 91 LYS A CA 1
ATOM 766 C C . LYS A 1 91 ? 5.654 12.770 -4.694 1.00 70.25 91 LYS A C 1
ATOM 768 O O . LYS A 1 91 ? 5.826 13.413 -3.667 1.00 70.25 91 LYS A O 1
ATOM 773 N N . THR A 1 92 ? 4.797 13.152 -5.632 1.00 66.25 92 THR A N 1
ATOM 774 C CA . THR A 1 92 ? 3.946 14.343 -5.501 1.00 66.25 92 THR A CA 1
ATOM 775 C C . THR A 1 92 ? 2.922 14.182 -4.384 1.00 66.25 92 THR A C 1
ATOM 777 O O . THR A 1 92 ? 2.729 15.117 -3.619 1.00 66.25 92 THR A O 1
ATOM 780 N N . LYS A 1 93 ? 2.325 12.994 -4.221 1.00 66.44 93 LYS A N 1
ATOM 781 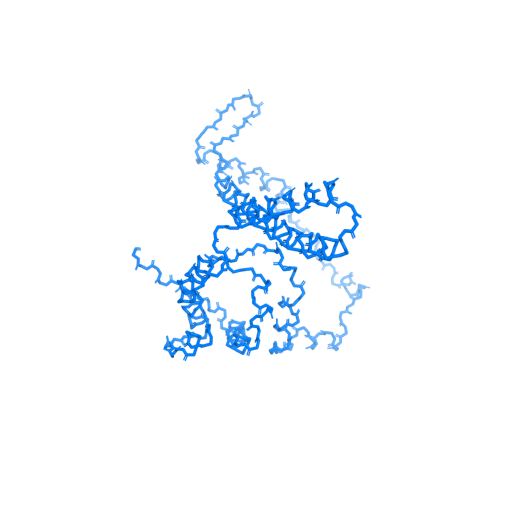C CA . LYS A 1 93 ? 1.435 12.692 -3.088 1.00 66.44 93 LYS A CA 1
ATOM 782 C C . LYS A 1 93 ? 2.160 12.698 -1.745 1.00 66.44 93 LYS A C 1
ATOM 784 O O . LYS A 1 93 ? 1.634 13.257 -0.795 1.00 66.44 93 LYS A O 1
ATOM 789 N N . GLU A 1 94 ? 3.349 12.103 -1.669 1.00 65.19 94 GLU A N 1
ATOM 790 C CA . GLU A 1 94 ? 4.210 12.140 -0.478 1.00 65.19 94 GLU A CA 1
ATOM 791 C C . GLU A 1 94 ? 4.559 13.589 -0.115 1.00 65.19 94 GLU A C 1
ATOM 793 O O . GLU A 1 94 ? 4.376 13.999 1.025 1.00 65.19 94 GLU A O 1
ATOM 798 N N . ASN A 1 95 ? 4.966 14.393 -1.100 1.00 59.28 95 ASN A N 1
ATOM 799 C CA . ASN A 1 95 ? 5.235 15.815 -0.906 1.00 59.28 95 ASN A CA 1
ATOM 800 C C . ASN A 1 95 ? 3.985 16.590 -0.476 1.00 59.28 95 ASN A C 1
ATOM 802 O O . ASN A 1 95 ? 4.081 17.421 0.415 1.00 59.28 95 ASN A O 1
ATOM 806 N N . TRP A 1 96 ? 2.821 16.332 -1.078 1.00 61.38 96 TRP A N 1
ATOM 807 C CA . TRP A 1 96 ? 1.572 17.002 -0.711 1.00 61.38 96 TRP A CA 1
ATOM 808 C C . TRP A 1 96 ? 1.131 16.656 0.712 1.00 61.38 96 TRP A C 1
ATOM 810 O O . TRP A 1 96 ? 0.734 17.554 1.441 1.00 61.38 96 TRP A O 1
ATOM 820 N N . LEU A 1 97 ? 1.257 15.392 1.130 1.00 60.03 97 LEU A N 1
ATOM 821 C CA . LEU A 1 97 ? 1.001 14.982 2.513 1.00 60.03 97 LEU A CA 1
ATOM 822 C C . LEU A 1 97 ? 1.994 15.638 3.478 1.00 60.03 97 LEU A C 1
ATOM 824 O O . LEU A 1 97 ? 1.571 16.229 4.457 1.00 60.03 97 LEU A O 1
ATOM 828 N N . ASN A 1 98 ? 3.293 15.635 3.161 1.00 59.12 98 ASN A N 1
ATOM 829 C CA . ASN A 1 98 ? 4.309 16.285 3.995 1.00 59.12 98 ASN A CA 1
ATOM 830 C C . ASN A 1 98 ? 4.086 17.800 4.117 1.00 59.12 98 ASN A C 1
ATOM 832 O O . ASN A 1 98 ? 4.291 18.367 5.187 1.00 59.12 98 ASN A O 1
ATOM 836 N N . LEU A 1 99 ? 3.686 18.463 3.029 1.00 58.78 99 LEU A N 1
ATOM 837 C CA . LEU A 1 99 ? 3.364 19.891 3.022 1.00 58.78 99 LEU A CA 1
ATOM 838 C C . LEU A 1 99 ? 2.031 20.176 3.726 1.00 58.78 99 LEU A C 1
ATOM 840 O O . LEU A 1 99 ? 1.919 21.199 4.386 1.00 58.78 99 LEU A O 1
ATOM 844 N N . GLY A 1 100 ? 1.046 19.281 3.617 1.00 54.44 100 GLY A N 1
ATOM 845 C CA . GLY A 1 100 ? -0.225 19.346 4.340 1.00 54.44 100 GLY A CA 1
ATOM 846 C C . GLY A 1 100 ? -0.039 19.211 5.850 1.00 54.44 100 GLY A C 1
ATOM 847 O O . GLY A 1 100 ? -0.447 20.105 6.579 1.00 54.44 100 GLY A O 1
ATOM 848 N N . ASP A 1 101 ? 0.675 18.177 6.302 1.00 52.47 101 ASP A N 1
ATOM 849 C CA . ASP A 1 101 ? 1.001 17.953 7.719 1.00 52.47 101 ASP A CA 1
ATOM 850 C C . ASP A 1 101 ? 1.925 19.059 8.271 1.00 52.47 101 ASP A C 1
ATOM 852 O O . ASP A 1 101 ? 1.831 19.449 9.432 1.00 52.47 101 ASP A O 1
ATOM 856 N N . SER A 1 102 ? 2.805 19.634 7.438 1.00 50.31 102 SER A N 1
ATOM 857 C CA . SER A 1 102 ? 3.605 20.811 7.827 1.00 50.31 102 SER A CA 1
ATOM 858 C C . SER A 1 102 ? 2.769 22.091 7.940 1.00 50.31 102 SER A C 1
ATOM 860 O O . SER A 1 102 ? 3.180 23.026 8.630 1.00 50.31 102 SER A O 1
ATOM 862 N N . ASN A 1 103 ? 1.601 22.132 7.293 1.00 48.22 103 ASN A N 1
ATOM 863 C CA . ASN A 1 103 ? 0.662 23.250 7.331 1.00 48.22 103 ASN A CA 1
ATOM 864 C C . ASN A 1 103 ? -0.380 23.133 8.459 1.00 48.22 103 ASN A C 1
ATOM 866 O O . ASN A 1 103 ? -1.182 24.052 8.613 1.00 48.22 103 ASN A O 1
ATOM 870 N N . ASP A 1 104 ? -0.322 22.103 9.315 1.00 47.50 104 ASP A N 1
ATOM 871 C CA . ASP A 1 104 ? -1.134 22.019 10.548 1.00 47.50 104 ASP A CA 1
ATOM 872 C C . ASP A 1 104 ? -0.825 23.141 11.559 1.00 47.50 104 ASP A C 1
ATOM 874 O O . ASP A 1 104 ? -1.491 23.289 12.585 1.00 47.50 104 ASP A O 1
ATOM 878 N N . LYS A 1 105 ? 0.175 23.979 11.274 1.00 54.31 105 LYS A N 1
ATOM 879 C CA . LYS A 1 105 ? 0.396 25.238 11.978 1.00 54.31 105 LYS A CA 1
ATOM 880 C C . LYS A 1 105 ? -0.110 26.386 11.130 1.00 54.31 105 LYS A C 1
ATOM 882 O O . LYS A 1 105 ? 0.641 26.987 10.363 1.00 54.31 105 LYS A O 1
ATOM 887 N N . ILE A 1 106 ? -1.369 26.746 11.348 1.00 57.81 106 ILE A N 1
ATOM 888 C CA . ILE A 1 106 ? -1.825 28.101 11.051 1.00 57.81 106 ILE A CA 1
ATOM 889 C C . ILE A 1 106 ? -0.985 29.017 11.945 1.00 57.81 106 ILE A C 1
ATOM 891 O O . ILE A 1 106 ? -1.158 29.056 13.159 1.00 57.81 106 ILE A O 1
ATOM 895 N N . SER A 1 107 ? 0.035 29.631 11.354 1.00 60.50 107 SER A N 1
ATOM 896 C CA . SER A 1 107 ? 1.054 30.412 12.060 1.00 60.50 107 SER A CA 1
ATOM 897 C C . SER A 1 107 ? 0.651 31.869 12.236 1.00 60.50 107 SER A C 1
ATOM 899 O O . SER A 1 107 ? 1.265 32.577 13.029 1.00 60.50 107 SER A O 1
ATOM 901 N N . SER A 1 108 ? -0.377 32.308 11.513 1.00 66.94 108 SER A N 1
ATOM 902 C CA . SER A 1 108 ? -0.945 33.638 11.632 1.00 66.94 108 SER A CA 1
ATOM 903 C C . SER A 1 108 ? -2.356 33.710 11.067 1.00 66.94 108 SER A C 1
ATOM 905 O O . SER A 1 108 ? -2.755 32.909 10.220 1.00 66.94 108 SER A O 1
ATOM 907 N N . TYR A 1 109 ? -3.116 34.691 11.540 1.00 74.31 109 TYR A N 1
ATOM 908 C CA . TYR A 1 109 ? -4.378 35.093 10.930 1.00 74.31 109 TYR A CA 1
ATOM 909 C C . TYR A 1 109 ? -4.475 36.621 10.915 1.00 74.31 109 TYR A C 1
ATOM 911 O O . TYR A 1 109 ? -3.818 37.312 11.703 1.00 74.31 109 TYR A O 1
ATOM 919 N N . GLN A 1 110 ? -5.277 37.144 9.990 1.00 78.81 110 GLN A N 1
ATOM 920 C CA . GLN A 1 110 ? -5.588 38.566 9.925 1.00 78.81 110 GLN A CA 1
ATOM 921 C C . GLN A 1 110 ? -6.832 38.847 10.768 1.00 78.81 110 GLN A C 1
ATOM 923 O O . GLN A 1 110 ? -7.884 38.247 10.550 1.00 78.81 110 GLN A O 1
ATOM 928 N N . LYS A 1 111 ? -6.696 39.748 11.738 1.00 76.31 111 LYS A N 1
ATOM 929 C CA . LYS A 1 111 ? -7.793 40.240 12.573 1.00 76.31 111 LYS A CA 1
ATOM 930 C C . LYS A 1 111 ? -8.739 41.121 11.754 1.00 76.31 111 LYS A C 1
ATOM 932 O O . LYS A 1 111 ? -8.370 41.643 10.703 1.00 76.31 111 LYS A O 1
ATOM 937 N N . GLU A 1 112 ? -9.950 41.332 12.264 1.00 76.75 112 GLU A N 1
ATOM 938 C CA . GLU A 1 112 ? -10.964 42.187 11.623 1.00 76.75 112 GLU A CA 1
ATOM 939 C C . GLU A 1 112 ? -10.516 43.653 11.464 1.00 76.75 112 GLU A C 1
ATOM 941 O O . GLU A 1 112 ? -10.988 44.352 10.572 1.00 76.75 112 GLU A O 1
ATOM 946 N N . ASP A 1 113 ? -9.559 44.109 12.280 1.00 77.69 113 ASP A N 1
ATOM 947 C CA . ASP A 1 113 ? -8.935 45.436 12.188 1.00 77.69 113 ASP A CA 1
ATOM 948 C C . ASP A 1 113 ? -7.850 45.541 11.092 1.00 77.69 113 ASP A C 1
ATOM 950 O O . ASP A 1 113 ? -7.241 46.597 10.907 1.00 77.69 113 ASP A O 1
ATOM 954 N N . GLY A 1 114 ? -7.603 44.450 10.360 1.00 75.56 114 GLY A N 1
ATOM 955 C CA . GLY A 1 114 ? -6.611 44.353 9.295 1.00 75.56 114 GLY A CA 1
ATOM 956 C C . GLY A 1 114 ? -5.192 44.013 9.763 1.00 75.56 114 GLY A C 1
ATOM 957 O O . GLY A 1 114 ? -4.319 43.839 8.905 1.00 75.56 114 GLY A O 1
ATOM 958 N N . GLN A 1 115 ? -4.936 43.880 11.070 1.00 80.81 115 GLN A N 1
ATOM 959 C CA . GLN A 1 115 ? -3.619 43.527 11.609 1.00 80.81 115 GLN A CA 1
ATOM 960 C C . GLN A 1 115 ? -3.364 42.017 11.577 1.00 80.81 115 GLN A C 1
ATOM 962 O O . GLN A 1 115 ? -4.254 41.201 11.808 1.00 80.81 115 GLN A O 1
ATOM 967 N N . TRP A 1 116 ? -2.112 41.638 11.327 1.00 79.44 116 TRP A N 1
ATOM 968 C CA . TRP A 1 116 ? -1.671 40.245 11.369 1.00 79.44 116 TRP A CA 1
ATOM 969 C C . TRP A 1 116 ? -1.130 39.898 12.753 1.00 79.44 116 TRP A C 1
ATOM 971 O O . TRP A 1 116 ? -0.267 40.612 13.267 1.00 79.44 116 TRP A O 1
ATOM 981 N N . THR A 1 117 ? -1.582 38.783 13.328 1.00 76.12 117 THR A N 1
ATOM 982 C CA . THR A 1 117 ? -0.955 38.198 14.521 1.00 76.12 117 THR A CA 1
ATOM 983 C C . THR A 1 117 ? -0.248 36.899 14.180 1.00 76.12 117 THR A C 1
ATOM 985 O O . THR A 1 117 ? -0.749 36.112 13.383 1.00 76.12 117 THR A O 1
ATOM 988 N N . TRP A 1 118 ? 0.923 36.701 14.783 1.00 79.00 118 TRP A N 1
ATOM 989 C CA . TRP A 1 118 ? 1.764 35.508 14.655 1.00 79.00 118 TRP A CA 1
ATOM 990 C C . TRP A 1 118 ? 1.897 34.765 15.992 1.00 79.00 118 TRP A C 1
ATOM 992 O O . TRP A 1 118 ? 2.702 33.841 16.116 1.00 79.00 118 TRP A O 1
ATOM 1002 N N . ASP A 1 119 ? 1.154 35.203 17.016 1.00 79.81 119 ASP A N 1
ATOM 1003 C CA . ASP A 1 119 ? 1.158 34.560 18.322 1.00 79.81 119 ASP A CA 1
ATOM 1004 C C . ASP A 1 119 ? 0.330 33.275 18.280 1.00 79.81 119 ASP A C 1
ATOM 1006 O O . ASP A 1 119 ? -0.858 33.283 17.964 1.00 79.81 119 ASP A O 1
ATOM 1010 N N . TYR A 1 120 ? 0.974 32.152 18.588 1.00 73.62 120 TYR A N 1
ATOM 1011 C CA . TYR A 1 120 ? 0.362 30.833 18.454 1.00 73.62 120 TYR A CA 1
ATOM 1012 C C . TYR A 1 120 ? -0.848 30.643 19.379 1.00 73.62 120 TYR A C 1
ATOM 1014 O O . TYR A 1 120 ? -1.821 30.000 18.982 1.00 73.62 120 TYR A O 1
ATOM 1022 N N . GLU A 1 121 ? -0.806 31.191 20.597 1.00 76.69 121 GLU A N 1
ATOM 1023 C CA . GLU A 1 121 ? -1.924 31.063 21.533 1.00 76.69 121 GLU A CA 1
ATOM 1024 C C . GLU A 1 121 ? -3.100 31.931 21.078 1.00 76.69 121 GLU A C 1
ATOM 1026 O O . GLU A 1 121 ? -4.231 31.453 21.053 1.00 76.69 121 GLU A O 1
ATOM 1031 N N . GLU A 1 122 ? -2.846 33.152 20.606 1.00 79.19 122 GLU A N 1
ATOM 1032 C CA . GLU A 1 122 ? -3.873 34.028 20.037 1.00 79.19 122 GLU A CA 1
ATOM 1033 C C . GLU A 1 122 ? -4.524 33.430 18.780 1.00 79.19 122 GLU A C 1
ATOM 1035 O O . GLU A 1 122 ? -5.751 33.408 18.672 1.00 79.19 122 GLU A O 1
ATOM 1040 N N . VAL A 1 123 ? -3.725 32.879 17.856 1.00 78.69 123 VAL A N 1
ATOM 1041 C CA . VAL A 1 123 ? -4.229 32.188 16.656 1.00 78.69 123 VAL A CA 1
ATOM 1042 C C . VAL A 1 123 ? -5.114 31.012 17.059 1.00 78.69 123 VAL A C 1
ATOM 1044 O O . VAL A 1 123 ? -6.237 30.882 16.578 1.00 78.69 123 VAL A O 1
ATOM 1047 N N . LYS A 1 124 ? -4.654 30.173 17.988 1.00 77.88 124 LYS A N 1
ATOM 1048 C CA . LYS A 1 124 ? -5.417 29.019 18.468 1.00 77.88 124 LYS A CA 1
ATOM 1049 C C . LYS A 1 124 ? -6.735 29.432 19.127 1.00 77.88 124 LYS A C 1
ATOM 1051 O O . LYS A 1 124 ? -7.765 28.837 18.816 1.00 77.88 124 LYS A O 1
ATOM 1056 N N . GLN A 1 125 ? -6.720 30.429 20.012 1.00 81.62 125 GLN A N 1
ATOM 1057 C CA . GLN A 1 125 ? -7.928 30.918 20.686 1.00 81.62 125 GLN A CA 1
ATOM 1058 C C . GLN A 1 125 ? -8.929 31.494 19.686 1.00 81.62 125 GLN A C 1
ATOM 1060 O O . GLN A 1 125 ? -10.109 31.162 19.752 1.00 81.62 125 GLN A O 1
ATOM 1065 N N . HIS A 1 126 ? -8.463 32.276 18.710 1.00 80.62 126 HIS A N 1
ATOM 1066 C CA . HIS A 1 126 ? -9.319 32.792 17.647 1.00 80.62 126 HIS A CA 1
ATOM 1067 C C . HIS A 1 126 ? -9.958 31.668 16.828 1.00 80.62 126 HIS A C 1
ATOM 1069 O O . HIS A 1 126 ? -11.150 31.717 16.550 1.00 80.62 126 HIS A O 1
ATOM 1075 N N . PHE A 1 127 ? -9.200 30.628 16.474 1.00 76.25 127 PHE A N 1
ATOM 1076 C CA . PHE A 1 127 ? -9.745 29.471 15.764 1.00 76.25 127 PHE A CA 1
ATOM 1077 C C . PHE A 1 127 ? -10.784 28.714 16.593 1.00 76.25 127 PHE A C 1
ATOM 1079 O O . PHE A 1 127 ? -11.848 28.383 16.075 1.00 76.25 127 PHE A O 1
ATOM 1086 N N . ILE A 1 128 ? -10.507 28.468 17.876 1.00 80.62 128 ILE A N 1
ATOM 1087 C CA . ILE A 1 128 ? -11.465 27.827 18.786 1.00 80.62 128 ILE A CA 1
ATOM 1088 C C . ILE A 1 128 ? -12.738 28.666 18.883 1.00 80.62 128 ILE A C 1
ATOM 1090 O O . ILE A 1 128 ? -13.822 28.120 18.716 1.00 80.62 128 ILE A O 1
ATOM 1094 N N . GLN A 1 129 ? -12.613 29.976 19.098 1.00 82.25 129 GLN A N 1
ATOM 1095 C CA . GLN A 1 129 ? -13.749 30.887 19.205 1.00 82.25 129 GLN A CA 1
ATOM 1096 C C . GLN A 1 129 ? -14.546 30.936 17.898 1.00 82.25 129 GLN A C 1
ATOM 1098 O O . GLN A 1 129 ? -15.749 30.706 17.910 1.00 82.25 129 GLN A O 1
ATOM 1103 N N . HIS A 1 130 ? -13.871 31.125 16.763 1.00 78.56 130 HIS A N 1
ATOM 1104 C CA . HIS A 1 130 ? -14.493 31.177 15.443 1.00 78.56 130 HIS A CA 1
ATOM 1105 C C . HIS A 1 130 ? -15.286 29.908 15.136 1.00 78.56 130 HIS A C 1
ATOM 1107 O O . HIS A 1 130 ? -16.442 29.992 14.737 1.00 78.56 130 HIS A O 1
ATOM 1113 N N . TYR A 1 131 ? -14.697 28.726 15.341 1.00 75.44 131 TYR A N 1
ATOM 1114 C CA . TYR A 1 131 ? -15.403 27.470 15.098 1.00 75.44 131 TYR A CA 1
ATOM 1115 C C . TYR A 1 131 ? -16.445 27.160 16.170 1.00 75.44 131 TYR A C 1
ATOM 1117 O O . TYR A 1 131 ? -17.451 26.542 15.843 1.00 75.44 131 TYR A O 1
ATOM 1125 N N . SER A 1 132 ? -16.260 27.600 17.415 1.00 78.62 132 SER A N 1
ATOM 1126 C CA . SER A 1 132 ? -17.289 27.492 18.453 1.00 78.62 132 SER A CA 1
ATOM 1127 C C . SER A 1 132 ? -18.513 28.340 18.107 1.00 78.62 132 SER A C 1
ATOM 1129 O O . SER A 1 132 ? -19.639 27.883 18.276 1.00 78.62 132 SER A O 1
ATOM 1131 N N . ASP A 1 133 ? -18.311 29.544 17.576 1.00 79.00 133 ASP A N 1
ATOM 1132 C CA . ASP A 1 133 ? -19.397 30.429 17.154 1.00 79.00 133 ASP A CA 1
ATOM 1133 C C . ASP A 1 133 ? -20.032 29.947 15.841 1.00 79.00 133 ASP A C 1
ATOM 1135 O O . ASP A 1 133 ? -21.255 29.937 15.708 1.00 79.00 133 ASP A O 1
ATOM 1139 N N . PHE A 1 134 ? -19.213 29.482 14.890 1.00 76.88 134 PHE A N 1
ATOM 1140 C CA . PHE A 1 134 ? -19.652 28.988 13.582 1.00 76.88 134 PHE A CA 1
ATOM 1141 C C . PHE A 1 134 ? -20.397 27.651 13.658 1.00 76.88 134 PHE A C 1
ATOM 1143 O O . PHE A 1 134 ? -21.444 27.493 13.032 1.00 76.88 134 PHE A O 1
ATOM 1150 N N . LEU A 1 135 ? -19.870 26.675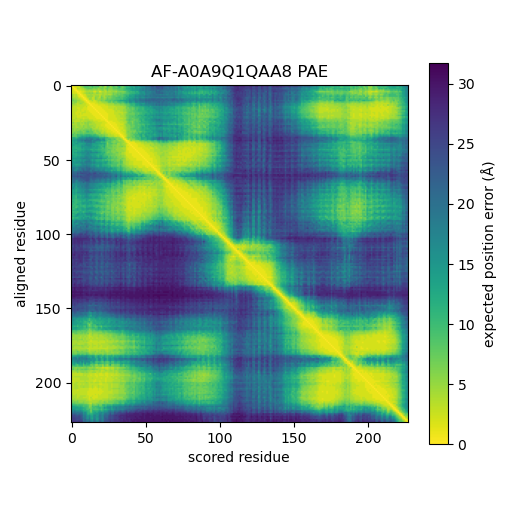 14.407 1.00 76.69 135 LEU A N 1
ATOM 1151 C CA . LEU A 1 135 ? -20.528 25.379 14.624 1.00 76.69 135 LEU A CA 1
ATOM 1152 C C . LEU A 1 135 ? -21.688 25.489 15.622 1.00 76.69 135 LEU A C 1
ATOM 1154 O O . LEU A 1 135 ? -22.519 24.584 15.695 1.00 76.69 135 LEU A O 1
ATOM 1158 N N . GLY A 1 136 ? -21.768 26.621 16.321 1.00 63.62 136 GLY A N 1
ATOM 1159 C CA . GLY A 1 136 ? -22.925 27.060 17.073 1.00 63.62 136 GLY A CA 1
ATOM 1160 C C . GLY A 1 136 ? -22.692 27.083 18.578 1.00 63.62 136 GLY A C 1
ATOM 1161 O O . GLY A 1 136 ? -22.149 26.158 19.182 1.00 63.62 136 GLY A O 1
ATOM 1162 N N . VAL A 1 137 ? -23.231 28.129 19.201 1.00 65.56 137 VAL A N 1
ATOM 1163 C CA . VAL A 1 137 ? -23.539 28.152 20.633 1.00 65.56 137 VAL A CA 1
ATOM 1164 C C . VAL A 1 137 ? -24.461 26.961 20.926 1.00 65.56 137 VAL A C 1
ATOM 1166 O O . VAL A 1 137 ? -25.367 26.721 20.117 1.00 65.56 137 VAL A O 1
ATOM 1169 N N . PRO A 1 138 ? -24.296 26.224 22.046 1.00 55.59 138 PRO A N 1
ATOM 1170 C CA . PRO A 1 138 ? -25.254 25.210 22.464 1.00 55.59 138 PRO A CA 1
ATOM 1171 C C . PRO A 1 138 ? -26.611 25.882 22.661 1.00 55.59 138 PRO A C 1
ATOM 1173 O O . PRO A 1 138 ? -26.948 26.394 23.727 1.00 55.59 138 PRO A O 1
ATOM 1176 N N . THR A 1 139 ? -27.393 25.908 21.590 1.00 52.97 139 THR A N 1
ATOM 1177 C CA . THR A 1 139 ? -28.798 26.239 21.656 1.00 52.97 139 THR A CA 1
ATOM 1178 C C . THR A 1 139 ? -29.369 25.094 22.457 1.00 52.97 139 THR A C 1
ATOM 1180 O O . THR A 1 139 ? -29.313 23.944 22.020 1.00 52.97 139 THR A O 1
ATOM 1183 N N . VAL A 1 140 ? -29.831 25.382 23.673 1.00 59.78 140 VAL A N 1
ATOM 1184 C CA . VAL A 1 140 ? -30.666 24.441 24.407 1.00 59.78 140 VAL A CA 1
ATOM 1185 C C . VAL A 1 140 ? -31.807 24.126 23.453 1.00 59.78 140 VAL A C 1
ATOM 1187 O O . VAL A 1 140 ? -32.663 24.975 23.219 1.00 59.78 140 VAL A O 1
ATOM 1190 N N . THR A 1 141 ? -31.776 22.951 22.829 1.00 53.66 141 THR A N 1
ATOM 1191 C CA . THR A 1 141 ? -32.922 22.397 22.122 1.00 53.66 141 THR A CA 1
ATOM 1192 C C . THR A 1 141 ? -34.017 22.280 23.169 1.00 53.66 141 THR A C 1
ATOM 1194 O O . THR A 1 141 ? -34.072 21.321 23.933 1.00 53.66 141 THR A O 1
ATOM 1197 N N . THR A 1 142 ? -34.846 23.316 23.269 1.00 53.44 142 THR A N 1
ATOM 1198 C CA . THR A 1 142 ? -36.053 23.350 24.099 1.00 53.44 142 THR A CA 1
ATOM 1199 C C . THR A 1 142 ? -37.108 22.391 23.565 1.00 53.44 142 THR A C 1
ATOM 1201 O O . THR A 1 142 ? -38.065 22.071 24.265 1.00 53.44 142 THR A O 1
ATOM 1204 N N . GLU A 1 143 ? -36.914 21.871 22.356 1.00 61.03 143 GLU A N 1
ATOM 1205 C CA . GLU A 1 143 ? -37.713 20.788 21.820 1.00 61.03 143 GLU A CA 1
ATOM 1206 C C . GLU A 1 143 ? -37.037 19.456 22.132 1.00 61.03 143 GLU A C 1
ATOM 1208 O O . GLU A 1 143 ? -36.056 19.057 21.503 1.00 61.03 143 GLU A O 1
ATOM 1213 N N . VAL A 1 144 ? -37.588 18.763 23.133 1.00 63.78 144 VAL A N 1
ATOM 1214 C CA . VAL A 1 144 ? -37.402 17.322 23.308 1.00 63.78 144 VAL A CA 1
ATOM 1215 C C . VAL A 1 144 ? -37.598 16.687 21.937 1.00 63.78 144 VAL A C 1
ATOM 1217 O O . VAL A 1 144 ? -38.659 16.862 21.333 1.00 63.78 144 VAL A O 1
ATOM 1220 N N . ILE A 1 145 ? -36.575 15.992 21.436 1.00 62.28 145 ILE A N 1
ATOM 1221 C CA . ILE A 1 145 ? -36.668 15.238 20.188 1.00 62.28 145 ILE A CA 1
ATOM 1222 C C . ILE A 1 145 ? -37.915 14.359 20.299 1.00 62.28 145 ILE A C 1
ATOM 1224 O O . ILE A 1 145 ? -37.972 13.458 21.136 1.00 62.28 145 ILE A O 1
ATOM 1228 N N . LYS A 1 146 ? -38.953 14.679 19.520 1.00 69.19 146 LYS A N 1
ATOM 1229 C CA . LYS A 1 146 ? -40.218 13.948 19.576 1.00 69.19 146 LYS A CA 1
ATOM 1230 C C . LYS A 1 146 ? -39.953 12.561 19.017 1.00 69.19 146 LYS A C 1
ATOM 1232 O O . LYS A 1 146 ? -39.780 12.398 17.812 1.00 69.19 146 LYS A O 1
ATOM 1237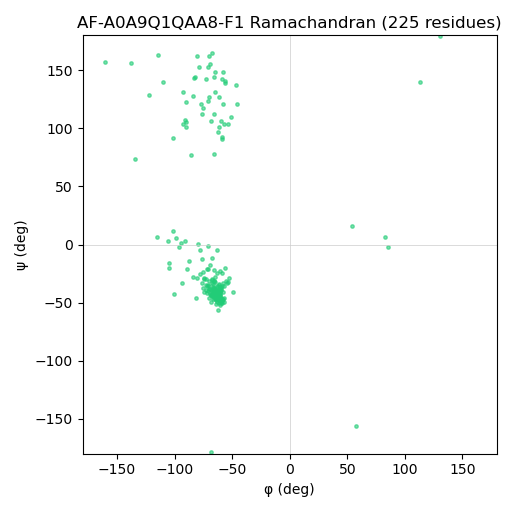 N N . ASP A 1 147 ? -39.914 11.581 19.909 1.00 67.19 147 ASP A N 1
ATOM 1238 C CA . ASP A 1 147 ? -39.668 10.168 19.605 1.00 67.19 147 ASP A CA 1
ATOM 1239 C C . ASP A 1 147 ? -40.631 9.649 18.514 1.00 67.19 147 ASP A C 1
ATOM 1241 O O . ASP A 1 147 ? -40.282 8.810 17.684 1.00 67.19 147 ASP A O 1
ATOM 1245 N N . ASP A 1 148 ? -41.824 10.244 18.448 1.00 70.38 148 ASP A N 1
ATOM 1246 C CA . ASP A 1 148 ? -42.849 10.003 17.433 1.00 70.38 148 ASP A CA 1
ATOM 1247 C C . ASP A 1 148 ? -42.379 10.352 16.010 1.00 70.38 148 ASP A C 1
ATOM 1249 O O . ASP A 1 148 ? -42.726 9.653 15.064 1.00 70.38 148 ASP A O 1
ATOM 1253 N N . ILE A 1 149 ? -41.554 11.394 15.842 1.00 66.12 149 ILE A N 1
ATOM 1254 C CA . ILE A 1 149 ? -41.000 11.816 14.543 1.00 66.12 149 ILE A CA 1
ATOM 1255 C C . ILE A 1 149 ? -39.880 10.871 14.098 1.00 66.12 149 ILE A C 1
ATOM 1257 O O . ILE A 1 149 ? -39.803 10.528 12.919 1.00 66.12 149 ILE A O 1
ATOM 1261 N N . ILE A 1 150 ? -39.050 10.390 15.030 1.00 67.06 150 ILE A N 1
ATOM 1262 C CA . ILE A 1 150 ? -38.004 9.396 14.730 1.00 67.06 150 ILE A CA 1
ATOM 1263 C C . ILE A 1 150 ? -38.636 8.086 14.245 1.00 67.06 150 ILE A C 1
ATOM 1265 O O . ILE A 1 150 ? -38.148 7.485 13.289 1.00 67.06 150 ILE A O 1
ATOM 1269 N N . LYS A 1 151 ? -39.753 7.669 14.855 1.00 67.19 151 LYS A N 1
ATOM 1270 C CA . LYS A 1 151 ? -40.485 6.443 14.490 1.00 67.19 151 LYS A CA 1
ATOM 1271 C C . LYS A 1 151 ? -41.192 6.510 13.133 1.00 67.19 151 LYS A C 1
ATOM 1273 O O . LYS A 1 151 ? -41.550 5.462 12.605 1.00 67.19 151 LYS A O 1
ATOM 1278 N N . ILE A 1 152 ? -41.402 7.706 12.576 1.00 73.69 152 ILE A N 1
ATOM 1279 C CA . ILE A 1 152 ? -41.991 7.896 11.237 1.00 73.69 152 ILE A CA 1
ATOM 1280 C C . ILE A 1 152 ? -40.953 7.641 10.130 1.00 73.69 152 ILE A C 1
ATOM 1282 O O . ILE A 1 152 ? -41.319 7.282 9.009 1.00 73.69 152 ILE A O 1
ATOM 1286 N N . GLY A 1 153 ? -39.660 7.802 10.427 1.00 72.12 153 GLY A N 1
ATOM 1287 C CA . GLY A 1 153 ? -38.589 7.491 9.486 1.00 72.12 153 GLY A CA 1
ATOM 1288 C C . GLY A 1 153 ? -38.450 5.982 9.236 1.00 72.12 153 GLY A C 1
ATOM 1289 O O . GLY A 1 153 ? -38.823 5.176 10.090 1.00 72.12 153 GLY A O 1
ATOM 1290 N N . PRO A 1 154 ? -37.899 5.563 8.082 1.00 76.25 154 PRO A N 1
ATOM 1291 C CA . PRO A 1 154 ? -37.576 4.161 7.843 1.00 76.25 154 PRO A CA 1
ATOM 1292 C C . PRO A 1 154 ? -36.577 3.669 8.901 1.00 76.25 154 PRO A C 1
ATOM 1294 O O . PRO A 1 154 ? -35.404 4.042 8.898 1.00 76.25 154 PRO A O 1
ATOM 1297 N N . GLY A 1 155 ? -37.069 2.855 9.834 1.00 76.31 155 GLY A N 1
ATOM 1298 C CA . GLY A 1 155 ? -36.258 2.185 10.841 1.00 76.31 155 GLY A CA 1
ATOM 1299 C C . GLY A 1 155 ? -35.558 0.964 10.259 1.00 76.31 155 GLY A C 1
ATOM 1300 O O . GLY A 1 155 ? -36.050 0.339 9.318 1.00 76.31 155 GLY A O 1
ATOM 1301 N N . LEU A 1 156 ? -34.411 0.610 10.837 1.00 80.75 156 LEU A N 1
ATOM 1302 C CA . LEU A 1 156 ? -33.733 -0.624 10.469 1.00 80.75 156 LEU A CA 1
ATOM 1303 C C . LEU A 1 156 ? -34.595 -1.819 10.871 1.00 80.75 156 LEU A C 1
ATOM 1305 O O . LEU A 1 156 ? -35.040 -1.899 12.020 1.00 80.75 156 LEU A O 1
ATOM 1309 N N . ASP A 1 157 ? -34.795 -2.761 9.957 1.00 87.00 157 ASP A N 1
ATOM 1310 C CA . ASP A 1 157 ? -35.444 -4.021 10.299 1.00 87.00 157 ASP A CA 1
ATOM 1311 C C . ASP A 1 157 ? -34.554 -4.864 11.237 1.00 87.00 157 ASP A C 1
ATOM 1313 O O . ASP A 1 157 ? -33.358 -4.609 11.413 1.00 87.00 157 ASP A O 1
ATOM 1317 N N . ILE A 1 158 ? -35.137 -5.885 11.872 1.00 85.50 158 ILE A N 1
ATOM 1318 C CA . ILE A 1 158 ? -34.409 -6.755 12.813 1.00 85.50 158 ILE A CA 1
ATOM 1319 C C . ILE A 1 158 ? -33.192 -7.404 12.133 1.00 85.50 158 ILE A C 1
ATOM 1321 O O . ILE A 1 158 ? -32.145 -7.567 12.757 1.00 85.50 158 ILE A O 1
ATOM 1325 N N . THR A 1 159 ? -33.291 -7.750 10.851 1.00 88.19 159 THR A N 1
ATOM 1326 C CA . THR A 1 159 ? -32.194 -8.359 10.093 1.00 88.19 159 THR A CA 1
ATOM 1327 C C . THR A 1 159 ? -31.037 -7.379 9.900 1.00 88.19 159 THR A C 1
ATOM 1329 O O . THR A 1 159 ? -29.882 -7.753 10.099 1.00 88.19 159 THR A O 1
ATOM 1332 N N . GLN A 1 160 ? -31.323 -6.120 9.583 1.00 86.56 160 GLN A N 1
ATOM 1333 C CA . GLN A 1 160 ? -30.346 -5.044 9.456 1.00 86.56 160 GLN A CA 1
ATOM 1334 C C . GLN A 1 160 ? -29.697 -4.720 10.804 1.00 86.56 160 GLN A C 1
ATOM 1336 O O . GLN A 1 160 ? -28.479 -4.570 10.874 1.00 86.56 160 GLN A O 1
ATOM 1341 N N . GLN A 1 161 ? -30.478 -4.688 11.886 1.00 85.50 161 GLN A N 1
ATOM 1342 C CA . GLN A 1 161 ? -29.955 -4.494 13.242 1.00 85.50 161 GLN A CA 1
ATOM 1343 C C . GLN A 1 161 ? -28.992 -5.619 13.638 1.00 85.50 161 GLN A C 1
ATOM 1345 O O . GLN A 1 161 ? -27.876 -5.352 14.082 1.00 85.50 161 GLN A O 1
ATOM 1350 N N . LEU A 1 162 ? -29.380 -6.878 13.407 1.00 86.31 162 LEU A N 1
ATOM 1351 C CA . LEU A 1 162 ? -28.516 -8.038 13.637 1.00 86.31 162 LEU A CA 1
ATOM 1352 C C . LEU A 1 162 ? -27.255 -7.997 12.762 1.00 86.31 162 LEU A C 1
ATOM 1354 O O . LEU A 1 162 ? -26.182 -8.409 13.201 1.00 86.31 162 LEU A O 1
ATOM 1358 N N . HIS A 1 163 ? -27.357 -7.467 11.542 1.00 85.44 163 HIS A N 1
ATOM 1359 C CA . HIS A 1 163 ? -26.211 -7.309 10.654 1.00 85.44 163 HIS A CA 1
ATOM 1360 C C . HIS A 1 163 ? -25.197 -6.275 11.162 1.00 85.44 163 HIS A C 1
ATOM 1362 O O . HIS A 1 163 ? -24.001 -6.461 10.952 1.00 85.44 163 HIS A O 1
ATOM 1368 N N . LEU A 1 164 ? -25.646 -5.213 11.841 1.00 82.69 164 LEU A N 1
ATOM 1369 C CA . LEU A 1 164 ? -24.768 -4.169 12.386 1.00 82.69 164 LEU A CA 1
ATOM 1370 C C . LEU A 1 164 ? -23.969 -4.625 13.610 1.00 82.69 164 LEU A C 1
ATOM 1372 O O . LEU A 1 164 ? -22.868 -4.128 13.832 1.00 82.69 164 LEU A O 1
ATOM 1376 N N . ILE A 1 165 ? -24.507 -5.560 14.396 1.00 84.38 165 ILE A N 1
ATOM 1377 C CA . ILE A 1 165 ? -23.862 -6.057 15.623 1.00 84.38 165 ILE A CA 1
ATOM 1378 C C . ILE A 1 165 ? -23.071 -7.353 15.414 1.00 84.38 165 ILE A C 1
ATOM 1380 O O . ILE A 1 165 ? -22.484 -7.877 16.363 1.00 84.38 165 ILE A O 1
ATOM 1384 N N . ARG A 1 166 ? -23.074 -7.912 14.198 1.00 87.75 166 ARG A N 1
ATOM 1385 C CA . ARG A 1 166 ? -22.370 -9.167 13.926 1.00 87.75 166 ARG A CA 1
ATOM 1386 C C . ARG A 1 166 ? -20.852 -8.976 14.070 1.00 87.75 166 ARG A C 1
ATOM 1388 O O . ARG A 1 166 ? -20.331 -7.938 13.658 1.00 87.75 166 ARG A O 1
ATOM 1395 N N . PRO A 1 167 ? -20.118 -9.977 14.582 1.00 86.25 167 PRO A N 1
ATOM 1396 C CA . PRO A 1 167 ? -18.663 -9.936 14.586 1.00 86.25 167 PRO A CA 1
ATOM 1397 C C . PRO A 1 167 ? -18.103 -9.806 13.168 1.00 86.25 167 PRO A C 1
ATOM 1399 O O . PRO A 1 167 ? -18.605 -10.433 12.231 1.00 86.25 167 PRO A O 1
ATOM 1402 N N . PHE A 1 168 ? -17.030 -9.031 13.023 1.00 88.50 168 PHE A N 1
ATOM 1403 C CA . PHE A 1 168 ? -16.293 -8.965 11.768 1.00 88.50 168 PHE A CA 1
ATOM 1404 C C . PHE A 1 168 ? -15.653 -10.316 11.441 1.00 88.50 168 PHE A C 1
ATOM 1406 O O . PHE A 1 168 ? -15.237 -11.069 12.323 1.00 88.50 168 PHE A O 1
ATOM 1413 N N . THR A 1 169 ? -15.533 -10.610 10.152 1.00 91.88 169 THR A N 1
ATOM 1414 C CA . THR A 1 169 ? -14.859 -11.806 9.643 1.00 91.88 169 THR A CA 1
ATOM 1415 C C . THR A 1 169 ? -13.602 -11.437 8.859 1.00 91.88 169 THR A C 1
ATOM 1417 O O . THR A 1 169 ? -13.451 -10.314 8.374 1.00 91.88 169 THR A O 1
ATOM 1420 N N . LYS A 1 170 ? -12.704 -12.411 8.642 1.00 92.69 170 LYS A N 1
ATOM 1421 C CA . LYS A 1 170 ? -11.550 -12.230 7.739 1.00 92.69 170 LYS A CA 1
ATOM 1422 C C . LYS A 1 170 ? -11.983 -11.793 6.332 1.00 92.69 170 LYS A C 1
ATOM 1424 O O . LYS A 1 170 ? -11.267 -11.056 5.656 1.00 92.69 170 LYS A O 1
ATOM 1429 N N . GLN A 1 171 ? -13.163 -12.236 5.896 1.00 92.25 171 GLN A N 1
ATOM 1430 C CA . GLN A 1 171 ? -13.713 -11.871 4.599 1.00 92.25 171 GLN A CA 1
ATOM 1431 C C . GLN A 1 171 ? -14.149 -10.403 4.561 1.00 92.25 171 GLN A C 1
ATOM 1433 O O . GLN A 1 171 ? -13.862 -9.731 3.573 1.00 92.25 171 GLN A O 1
ATOM 1438 N N . ASP A 1 172 ? -14.756 -9.880 5.632 1.00 90.75 172 ASP A N 1
ATOM 1439 C CA . ASP A 1 172 ? -15.100 -8.454 5.727 1.00 90.75 172 ASP A CA 1
ATOM 1440 C C . ASP A 1 172 ? -13.832 -7.585 5.676 1.00 90.75 172 ASP A C 1
ATOM 1442 O O . ASP A 1 172 ? -13.790 -6.590 4.948 1.00 90.75 172 ASP A O 1
ATOM 1446 N N . VAL A 1 173 ? -12.757 -8.008 6.360 1.00 91.44 173 VAL A N 1
ATOM 1447 C CA . VAL A 1 173 ? -11.445 -7.336 6.297 1.00 91.44 173 VAL A CA 1
ATOM 1448 C C . VAL A 1 173 ? -10.907 -7.330 4.866 1.00 91.44 173 VAL A C 1
ATOM 1450 O O . VAL A 1 173 ? -10.497 -6.283 4.361 1.00 91.44 173 VAL A O 1
ATOM 1453 N N . LYS A 1 174 ? -10.944 -8.478 4.179 1.00 93.19 174 LYS A N 1
ATOM 1454 C CA . LYS A 1 174 ? -10.490 -8.589 2.789 1.00 93.19 174 LYS A CA 1
ATOM 1455 C C . LYS A 1 174 ? -11.302 -7.694 1.855 1.00 93.19 174 LYS A C 1
ATOM 1457 O O . LYS A 1 174 ? -10.712 -6.937 1.093 1.00 93.19 174 LYS A O 1
ATOM 1462 N N . ILE A 1 175 ? -12.632 -7.763 1.903 1.00 92.69 175 ILE A N 1
ATOM 1463 C CA . ILE A 1 175 ? -13.518 -6.958 1.047 1.00 92.69 175 ILE A CA 1
ATOM 1464 C C . ILE A 1 175 ? -13.235 -5.468 1.258 1.00 92.69 175 ILE A C 1
ATOM 1466 O O . ILE A 1 175 ? -13.022 -4.738 0.289 1.00 92.69 175 ILE A O 1
ATOM 1470 N N . THR A 1 176 ? -13.147 -5.040 2.517 1.00 89.50 176 THR A N 1
ATOM 1471 C CA . THR A 1 176 ? -12.875 -3.646 2.884 1.00 89.50 176 THR A CA 1
ATOM 1472 C C . THR A 1 176 ? -11.511 -3.189 2.382 1.00 89.50 176 THR A C 1
ATOM 1474 O O . THR A 1 176 ? -11.387 -2.121 1.795 1.00 89.50 176 THR A O 1
ATOM 1477 N N . LEU A 1 177 ? -10.467 -4.001 2.540 1.00 89.62 177 LEU A N 1
ATOM 1478 C CA . LEU A 1 177 ? -9.139 -3.647 2.045 1.00 89.62 177 LEU A CA 1
ATOM 1479 C C . LEU A 1 177 ? -9.091 -3.587 0.510 1.00 89.62 177 LEU A C 1
ATOM 1481 O O . LEU A 1 177 ? -8.405 -2.741 -0.069 1.00 89.62 177 LEU A O 1
ATOM 1485 N N . PHE A 1 178 ? -9.815 -4.479 -0.167 1.00 91.56 178 PHE A N 1
ATOM 1486 C CA . PHE A 1 178 ? -9.838 -4.545 -1.626 1.00 91.56 178 PHE A CA 1
ATOM 1487 C C . PHE A 1 178 ? -10.665 -3.423 -2.2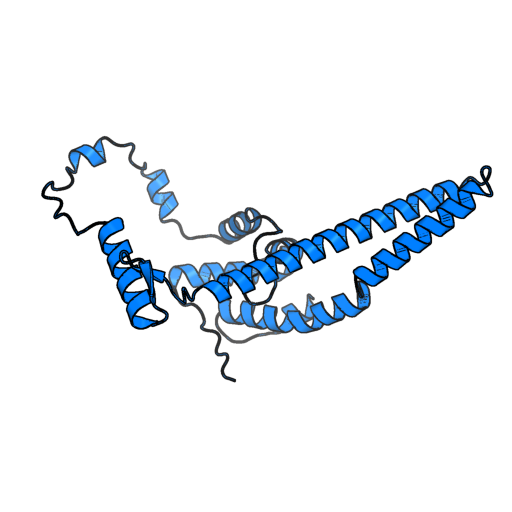65 1.00 91.56 178 PHE A C 1
ATOM 1489 O O . PHE A 1 178 ? -10.349 -3.044 -3.397 1.00 91.56 178 PHE A O 1
ATOM 1496 N N . SER A 1 179 ? -11.627 -2.833 -1.546 1.00 89.69 179 SER A N 1
ATOM 1497 C CA . SER A 1 179 ? -12.377 -1.657 -2.008 1.00 89.69 179 SER A CA 1
ATOM 1498 C C . SER A 1 179 ? -11.537 -0.371 -2.018 1.00 89.69 179 SER A C 1
ATOM 1500 O O . SER A 1 179 ? -11.830 0.551 -2.776 1.00 89.69 179 SER A O 1
ATOM 1502 N N . ILE A 1 180 ? -10.440 -0.313 -1.250 1.00 85.62 180 ILE A N 1
ATOM 1503 C CA . ILE A 1 180 ? -9.550 0.856 -1.198 1.00 85.62 180 ILE A CA 1
ATOM 1504 C C . ILE A 1 180 ? -8.765 0.987 -2.515 1.00 85.62 180 ILE A C 1
ATOM 1506 O O . ILE A 1 180 ? -8.019 0.068 -2.853 1.00 85.62 180 ILE A O 1
ATOM 1510 N N . PRO A 1 181 ? -8.820 2.114 -3.250 1.00 81.94 181 PRO A N 1
ATOM 1511 C CA . PRO A 1 181 ? -8.038 2.296 -4.475 1.00 81.94 181 PRO A CA 1
ATOM 1512 C C . PRO A 1 181 ? -6.533 2.106 -4.246 1.00 81.94 181 PRO A C 1
ATOM 1514 O O . PRO A 1 181 ? -6.000 2.564 -3.236 1.00 81.94 181 PRO A O 1
ATOM 1517 N N . ASN A 1 182 ? -5.832 1.469 -5.193 1.00 76.06 182 ASN A N 1
ATOM 1518 C CA . ASN A 1 182 ? -4.407 1.097 -5.066 1.00 76.06 182 ASN A CA 1
ATOM 1519 C C . ASN A 1 182 ? -3.463 2.289 -4.831 1.00 76.06 182 ASN A C 1
ATOM 1521 O O . ASN A 1 182 ? -2.358 2.116 -4.323 1.00 76.06 182 ASN A O 1
ATOM 1525 N N . HIS A 1 183 ? -3.893 3.478 -5.249 1.00 63.50 183 HIS A N 1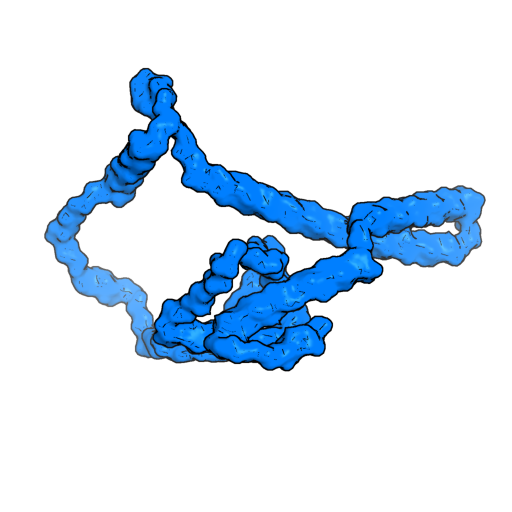
ATOM 1526 C CA . HIS A 1 183 ? -3.130 4.722 -5.234 1.00 63.50 183 HIS A CA 1
ATOM 1527 C C . HIS A 1 183 ? -3.508 5.651 -4.064 1.00 63.50 183 HIS A C 1
ATOM 1529 O O . HIS A 1 183 ? -3.143 6.832 -4.097 1.00 63.50 183 HIS A O 1
ATOM 1535 N N . LYS A 1 184 ? -4.279 5.157 -3.082 1.00 67.00 184 LYS A N 1
ATOM 1536 C CA . LYS A 1 184 ? -4.578 5.878 -1.836 1.00 67.00 184 LYS A CA 1
ATOM 1537 C C . LYS A 1 184 ? -3.319 5.951 -0.957 1.00 67.00 184 LYS A C 1
ATOM 1539 O O . LYS A 1 184 ? -2.443 5.096 -1.085 1.00 67.00 184 LYS A O 1
ATOM 1544 N N . SER A 1 185 ? -3.238 6.985 -0.117 1.00 56.00 185 SER A N 1
ATOM 1545 C CA . SER A 1 185 ? -2.071 7.336 0.701 1.00 56.00 185 SER A CA 1
ATOM 1546 C C . SER A 1 185 ? -1.469 6.143 1.443 1.00 56.00 185 SER A C 1
ATOM 1548 O O . SER A 1 185 ? -2.187 5.308 1.996 1.00 56.00 185 SER A O 1
ATOM 1550 N N . SER A 1 186 ? -0.140 6.073 1.432 1.00 62.22 186 SER A N 1
ATOM 1551 C CA . SER A 1 186 ? 0.626 5.054 2.143 1.00 62.22 186 SER A CA 1
ATOM 1552 C C . SER A 1 186 ? 0.591 5.308 3.651 1.00 62.22 186 SER A C 1
ATOM 1554 O O . SER A 1 186 ? 0.648 6.455 4.083 1.00 62.22 186 SER A O 1
ATOM 1556 N N . GLY A 1 187 ? 0.522 4.243 4.454 1.00 63.22 187 GLY A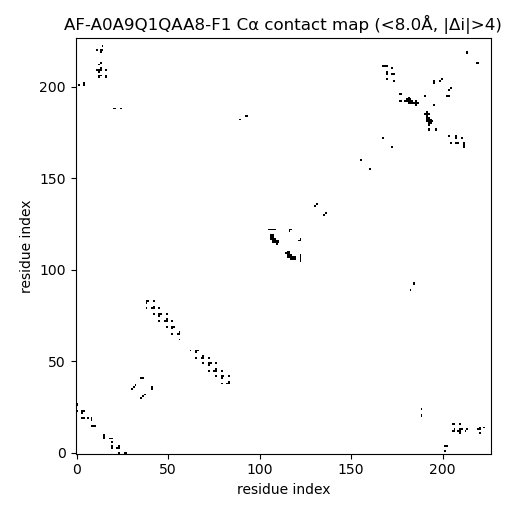 N 1
ATOM 1557 C CA . GLY A 1 187 ? 0.661 4.356 5.912 1.00 63.22 187 GLY A CA 1
ATOM 1558 C C . GLY A 1 187 ? 2.085 4.760 6.339 1.00 63.22 187 GLY A C 1
ATOM 1559 O O . GLY A 1 187 ? 2.964 4.876 5.483 1.00 63.22 187 GLY A O 1
ATOM 1560 N N . PRO A 1 188 ? 2.371 4.870 7.651 1.00 58.56 188 PRO A N 1
ATOM 1561 C CA . PRO A 1 188 ? 3.659 5.348 8.186 1.00 58.56 188 PRO A CA 1
ATOM 1562 C C . PRO A 1 188 ? 4.891 4.558 7.704 1.00 58.56 188 PRO A C 1
ATOM 1564 O O . PRO A 1 188 ? 6.012 5.054 7.724 1.00 58.56 188 PRO A O 1
ATOM 1567 N N . TYR A 1 189 ? 4.697 3.328 7.221 1.00 65.38 189 TYR A N 1
ATOM 1568 C CA . TYR A 1 189 ? 5.766 2.484 6.677 1.00 65.38 189 TYR A CA 1
ATOM 1569 C C . TYR A 1 189 ? 5.942 2.577 5.148 1.00 65.38 189 TYR A C 1
ATOM 1571 O O . TYR A 1 189 ? 6.795 1.884 4.593 1.00 65.38 189 TYR A O 1
ATOM 1579 N N . GLY A 1 190 ? 5.156 3.407 4.455 1.00 69.56 190 GLY A N 1
ATOM 1580 C CA . GLY A 1 190 ? 5.279 3.657 3.014 1.00 69.56 190 GLY A CA 1
ATOM 1581 C C . GLY A 1 190 ? 4.599 2.629 2.099 1.00 69.56 190 GLY A C 1
ATOM 1582 O O . GLY A 1 190 ? 4.732 2.720 0.881 1.00 69.56 190 GLY A O 1
ATOM 1583 N N . TYR A 1 191 ? 3.847 1.669 2.647 1.00 78.25 191 TYR A N 1
ATOM 1584 C CA . TYR A 1 191 ? 3.106 0.680 1.855 1.00 78.25 191 TYR A CA 1
ATOM 1585 C C . TYR A 1 191 ? 1.746 1.221 1.399 1.00 78.25 191 TYR A C 1
ATOM 1587 O O . TYR A 1 191 ? 0.944 1.661 2.225 1.00 78.25 191 TYR A O 1
ATOM 1595 N N . SER A 1 192 ? 1.463 1.130 0.098 1.00 79.75 192 SER A N 1
ATOM 1596 C CA . SER A 1 192 ? 0.144 1.439 -0.465 1.00 79.75 192 SER A CA 1
ATOM 1597 C C . SER A 1 192 ? -0.831 0.271 -0.295 1.00 79.75 192 SER A C 1
ATOM 1599 O O . SER A 1 192 ? -0.424 -0.882 -0.134 1.00 79.75 192 SER A O 1
ATOM 1601 N N . SER A 1 193 ? -2.134 0.527 -0.423 1.00 82.00 193 SER A N 1
ATOM 1602 C CA . SER A 1 193 ? -3.158 -0.532 -0.476 1.00 82.00 193 SER A CA 1
ATOM 1603 C C . SER A 1 193 ? -2.868 -1.565 -1.577 1.00 82.00 193 SER A C 1
ATOM 1605 O O . SER A 1 193 ? -3.105 -2.758 -1.387 1.00 82.00 193 SER A O 1
ATOM 1607 N N . GLY A 1 194 ? -2.269 -1.141 -2.698 1.00 83.88 194 GLY A N 1
ATOM 1608 C CA . GLY A 1 194 ? -1.843 -2.030 -3.780 1.00 83.88 194 GLY A CA 1
ATOM 1609 C C . GLY A 1 194 ? -0.819 -3.083 -3.342 1.00 83.88 194 GLY A C 1
ATOM 1610 O O . GLY A 1 194 ? -0.908 -4.229 -3.784 1.00 83.88 194 GLY A O 1
ATOM 1611 N N . PHE A 1 195 ? 0.107 -2.738 -2.440 1.00 86.12 195 PHE A N 1
ATOM 1612 C CA . PHE A 1 195 ? 1.045 -3.706 -1.862 1.00 86.12 195 PHE A CA 1
ATOM 1613 C C . PHE A 1 195 ? 0.304 -4.799 -1.090 1.00 86.12 195 PHE A C 1
ATOM 1615 O O . PHE A 1 195 ? 0.557 -5.985 -1.314 1.00 86.12 195 PHE A O 1
ATOM 1622 N N . PHE A 1 196 ? -0.645 -4.417 -0.229 1.00 88.12 196 PHE A N 1
ATOM 1623 C CA . PHE A 1 196 ? -1.382 -5.386 0.578 1.00 88.12 196 PHE A CA 1
ATOM 1624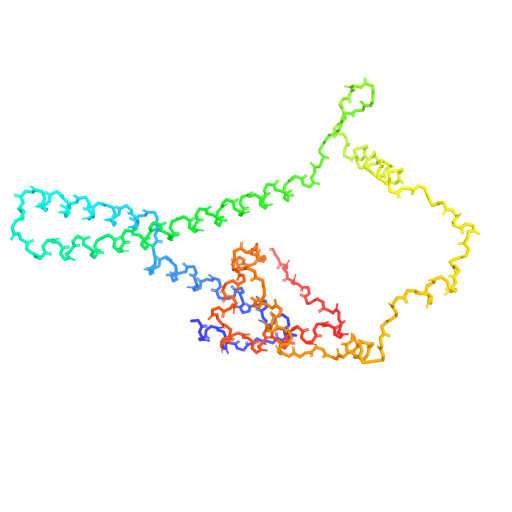 C C . PHE A 1 196 ? -2.258 -6.306 -0.271 1.00 88.12 196 PHE A C 1
ATOM 1626 O O . PHE A 1 196 ? -2.315 -7.503 -0.003 1.00 88.12 196 PHE A O 1
ATOM 1633 N N . LYS A 1 197 ? -2.879 -5.783 -1.336 1.00 90.38 197 LYS A N 1
ATOM 1634 C CA . LYS A 1 197 ? -3.660 -6.603 -2.274 1.00 90.38 197 LYS A CA 1
ATOM 1635 C C . LYS A 1 197 ? -2.789 -7.604 -3.028 1.00 90.38 197 LYS A C 1
ATOM 1637 O O . LYS A 1 197 ? -3.141 -8.778 -3.095 1.00 90.38 197 LYS A O 1
ATOM 1642 N N . LYS A 1 198 ? -1.644 -7.163 -3.565 1.00 89.00 198 LYS A N 1
ATOM 1643 C CA . LYS A 1 198 ? -0.712 -8.041 -4.297 1.00 89.00 198 LYS A CA 1
ATOM 1644 C C . LYS A 1 198 ? -0.074 -9.101 -3.398 1.00 89.00 198 LYS A C 1
ATOM 1646 O O . LYS A 1 198 ? 0.205 -10.198 -3.860 1.00 89.00 198 LYS A O 1
ATOM 1651 N N . SER A 1 199 ? 0.122 -8.781 -2.123 1.00 89.12 199 SER A N 1
ATOM 1652 C CA . SER A 1 199 ? 0.801 -9.649 -1.153 1.00 89.12 199 SER A CA 1
ATOM 1653 C C . SER A 1 199 ? -0.167 -10.442 -0.271 1.00 89.12 199 SER A C 1
ATOM 1655 O O . SER A 1 199 ? 0.266 -11.111 0.666 1.00 89.12 199 SER A O 1
ATOM 1657 N N . TRP A 1 200 ? -1.476 -10.362 -0.543 1.00 92.25 200 TRP A N 1
ATOM 1658 C CA . TRP A 1 200 ? -2.532 -10.875 0.334 1.00 92.25 200 TRP A CA 1
ATOM 1659 C C . TRP A 1 200 ? -2.404 -12.372 0.626 1.00 92.25 200 TRP A C 1
ATOM 1661 O O . TRP A 1 200 ? -2.710 -12.806 1.730 1.00 92.25 200 TRP A O 1
ATOM 1671 N N . THR A 1 201 ? -1.905 -13.157 -0.329 1.00 92.44 201 THR A N 1
ATOM 1672 C CA . THR A 1 201 ? -1.661 -14.599 -0.158 1.00 92.44 201 THR A CA 1
ATOM 1673 C C . THR A 1 201 ? -0.619 -14.917 0.913 1.00 92.44 201 THR A C 1
ATOM 1675 O O . THR A 1 201 ? -0.649 -16.005 1.472 1.00 92.44 201 THR A O 1
ATOM 1678 N N . VAL A 1 202 ? 0.288 -13.982 1.208 1.00 88.94 202 VAL A N 1
ATOM 1679 C CA . VAL A 1 202 ? 1.367 -14.156 2.191 1.00 88.94 202 VAL A CA 1
ATOM 1680 C C . VAL A 1 202 ? 1.023 -13.486 3.518 1.00 88.94 202 VAL A C 1
ATOM 1682 O O . VAL A 1 202 ? 1.274 -14.045 4.580 1.00 88.94 202 VAL A O 1
ATOM 1685 N N . ILE A 1 203 ? 0.453 -12.279 3.471 1.00 89.69 203 ILE A N 1
ATOM 1686 C CA . ILE A 1 203 ? 0.264 -11.444 4.669 1.00 89.69 203 ILE A CA 1
ATOM 1687 C C . ILE A 1 203 ? -1.183 -11.409 5.173 1.00 89.69 203 ILE A C 1
ATOM 1689 O O . ILE A 1 203 ? -1.429 -10.975 6.297 1.00 89.69 203 ILE A O 1
ATOM 1693 N N . GLY A 1 204 ? -2.144 -11.826 4.345 1.00 90.75 204 GLY A N 1
ATOM 1694 C CA . GLY A 1 204 ? -3.569 -11.575 4.556 1.00 90.75 204 GLY A CA 1
ATOM 1695 C C . GLY A 1 204 ? -4.127 -12.215 5.819 1.00 90.75 204 GLY A C 1
ATOM 1696 O O . GLY A 1 204 ? -4.955 -11.601 6.489 1.00 90.75 204 GLY A O 1
ATOM 1697 N N . ASP A 1 205 ? -3.646 -13.399 6.194 1.00 92.00 205 ASP A N 1
ATOM 1698 C CA . ASP A 1 205 ? -4.095 -14.069 7.414 1.00 92.00 205 ASP A CA 1
ATOM 1699 C C . ASP A 1 205 ? -3.679 -13.326 8.684 1.00 92.00 205 ASP A C 1
ATOM 1701 O O . ASP A 1 205 ? -4.520 -13.093 9.552 1.00 92.00 205 ASP A O 1
ATOM 1705 N N . GLU A 1 206 ? -2.415 -12.903 8.784 1.00 90.19 206 GLU A N 1
ATOM 1706 C CA . GLU A 1 206 ? -1.931 -12.157 9.952 1.00 90.19 206 GLU A CA 1
ATOM 1707 C C . GLU A 1 206 ? -2.542 -10.756 10.027 1.00 90.19 206 GLU A C 1
ATOM 1709 O O . GLU A 1 206 ? -2.896 -10.302 11.113 1.00 90.19 206 GLU A O 1
ATOM 1714 N N . VAL A 1 207 ? -2.723 -10.089 8.881 1.00 89.94 207 VAL A N 1
ATOM 1715 C CA . VAL A 1 207 ? -3.408 -8.788 8.813 1.00 89.94 207 VAL A CA 1
ATOM 1716 C C . VAL A 1 207 ? -4.869 -8.923 9.238 1.00 89.94 207 VAL A C 1
ATOM 1718 O O . VAL A 1 207 ? -5.362 -8.095 10.001 1.00 89.94 207 VAL A O 1
ATOM 1721 N N . SER A 1 208 ? -5.559 -9.974 8.790 1.00 92.62 208 SER A N 1
ATOM 1722 C CA . SER A 1 208 ? -6.947 -10.214 9.189 1.00 92.62 208 SER A CA 1
ATOM 1723 C C . SER A 1 208 ? -7.048 -10.509 10.678 1.00 92.62 208 SER A C 1
ATOM 1725 O O . SER A 1 208 ? -7.911 -9.947 11.340 1.00 92.62 208 SER A O 1
ATOM 1727 N N . GLN A 1 209 ? -6.143 -11.327 11.222 1.00 90.62 209 GLN A N 1
ATOM 1728 C CA . GLN A 1 209 ? -6.118 -11.608 12.654 1.00 90.62 209 GLN A CA 1
ATOM 1729 C C . GLN A 1 209 ? -5.876 -10.336 13.473 1.00 90.62 209 GLN A C 1
ATOM 1731 O O . GLN A 1 209 ? -6.607 -10.083 14.421 1.00 90.62 209 GLN A O 1
ATOM 1736 N N . ALA A 1 210 ? -4.924 -9.494 13.063 1.00 88.75 210 ALA A N 1
ATOM 1737 C CA . ALA A 1 210 ? -4.657 -8.222 13.730 1.00 88.75 210 ALA A CA 1
ATOM 1738 C C . ALA A 1 210 ? -5.887 -7.305 13.775 1.00 88.75 210 ALA A C 1
ATOM 1740 O O . ALA A 1 210 ? -6.158 -6.687 14.799 1.00 88.75 210 ALA A O 1
ATOM 1741 N N . MET A 1 211 ? -6.658 -7.244 12.686 1.00 87.19 211 MET A N 1
ATOM 1742 C CA . MET A 1 211 ? -7.892 -6.455 12.637 1.00 87.19 211 MET A CA 1
ATOM 1743 C C . MET A 1 211 ? -8.989 -7.052 13.523 1.00 87.19 211 MET A C 1
ATOM 1745 O O . MET A 1 211 ? -9.665 -6.321 14.243 1.00 87.19 211 MET A O 1
ATOM 1749 N N . LEU A 1 212 ? -9.155 -8.376 13.496 1.00 89.50 212 LEU A N 1
ATOM 1750 C CA . LEU A 1 212 ? -10.156 -9.069 14.308 1.00 89.50 212 LEU A CA 1
ATOM 1751 C C . LEU A 1 212 ? -9.853 -9.010 15.807 1.00 89.50 212 LEU A C 1
ATOM 1753 O O . LEU A 1 212 ? -10.790 -8.961 16.595 1.00 89.50 212 LEU A O 1
ATOM 1757 N N . ASP A 1 213 ? -8.580 -8.962 16.196 1.00 86.69 213 ASP A N 1
ATOM 1758 C CA . ASP A 1 213 ? -8.174 -8.774 17.591 1.00 86.69 213 ASP A CA 1
ATOM 1759 C C . ASP A 1 213 ? -8.348 -7.310 18.033 1.00 86.69 213 ASP A C 1
ATOM 1761 O O . ASP A 1 213 ? -8.681 -7.043 19.189 1.00 86.69 213 ASP A O 1
ATOM 1765 N N . PHE A 1 214 ? -8.161 -6.353 17.117 1.00 84.12 214 PHE A N 1
ATOM 1766 C CA . PHE A 1 214 ? -8.249 -4.922 17.405 1.00 84.12 214 PHE A CA 1
ATOM 1767 C C . PHE A 1 214 ? -9.671 -4.452 17.731 1.00 84.12 214 PHE A C 1
ATOM 1769 O O . PHE A 1 214 ? -9.871 -3.767 18.729 1.00 84.12 214 PHE A O 1
ATOM 1776 N N . PHE A 1 215 ? -10.675 -4.792 16.916 1.00 78.75 215 PHE A N 1
ATOM 1777 C CA . PHE A 1 215 ? -12.028 -4.238 17.096 1.00 78.75 215 PHE A CA 1
ATOM 1778 C C . PHE A 1 215 ? -12.674 -4.559 18.460 1.00 78.75 215 PHE A C 1
ATOM 1780 O O . PHE A 1 215 ? -13.306 -3.664 19.028 1.00 78.75 215 PHE A O 1
ATOM 1787 N N . PRO A 1 216 ? -12.513 -5.772 19.025 1.00 78.19 216 PRO A N 1
ATOM 1788 C CA . PRO A 1 216 ? -13.002 -6.083 20.366 1.00 78.19 216 PRO A CA 1
ATOM 1789 C C . PRO A 1 216 ? -12.183 -5.428 21.484 1.00 78.19 216 PRO A C 1
ATOM 1791 O O . PRO A 1 216 ? -12.758 -4.991 22.476 1.00 78.19 216 PRO A O 1
ATOM 1794 N N . THR A 1 217 ? -10.855 -5.363 21.343 1.00 74.88 217 THR A N 1
ATOM 1795 C CA . THR A 1 217 ? -9.958 -4.875 22.409 1.00 74.88 217 THR A CA 1
ATOM 1796 C C . THR A 1 217 ? -9.831 -3.353 22.431 1.00 74.88 217 THR A C 1
ATOM 1798 O O . THR A 1 217 ? -9.601 -2.775 23.487 1.00 74.88 217 THR A O 1
ATOM 1801 N N . ARG A 1 218 ? -9.994 -2.688 21.278 1.00 70.50 218 ARG A N 1
ATOM 1802 C CA . ARG A 1 218 ? -9.673 -1.267 21.033 1.00 70.50 218 ARG A CA 1
ATOM 1803 C C . ARG A 1 218 ? -8.232 -0.890 21.394 1.00 70.50 218 ARG A C 1
ATOM 1805 O O . ARG A 1 218 ? -7.903 0.292 21.485 1.00 70.50 218 ARG A O 1
ATOM 1812 N N . GLU A 1 219 ? -7.360 -1.877 21.567 1.00 69.00 219 GLU A N 1
ATOM 1813 C CA . GLU A 1 219 ? -5.967 -1.669 21.931 1.00 69.00 219 GLU A CA 1
ATOM 1814 C C . GLU A 1 219 ? -5.128 -1.522 20.666 1.00 69.00 219 GLU A C 1
ATOM 1816 O O . GLU A 1 219 ? -4.821 -2.489 19.968 1.00 69.00 219 GLU A O 1
ATOM 1821 N N . ILE A 1 220 ? -4.721 -0.289 20.370 1.00 61.81 220 ILE A N 1
ATOM 1822 C CA . ILE A 1 220 ? -3.639 -0.056 19.417 1.00 61.81 220 ILE A CA 1
ATOM 1823 C C . ILE A 1 220 ? -2.350 -0.414 20.150 1.00 61.81 220 ILE A C 1
ATOM 1825 O O . ILE A 1 220 ? -2.004 0.229 21.142 1.00 61.81 220 ILE A O 1
ATOM 1829 N N . ALA A 1 221 ? -1.620 -1.421 19.667 1.00 56.56 221 ALA A N 1
ATOM 1830 C CA . ALA A 1 221 ? -0.268 -1.672 20.149 1.00 56.56 221 ALA A CA 1
ATOM 1831 C C . ALA A 1 221 ? 0.593 -0.447 19.810 1.00 56.56 221 ALA A C 1
ATOM 1833 O O . ALA A 1 221 ? 1.044 -0.291 18.673 1.00 56.56 221 ALA A O 1
ATOM 1834 N N . CYS A 1 222 ? 0.758 0.444 20.789 1.00 46.09 222 CYS A N 1
ATOM 1835 C CA . CYS A 1 222 ? 1.551 1.650 20.650 1.00 46.09 222 CYS A CA 1
ATOM 1836 C C . CYS A 1 222 ? 2.968 1.226 20.263 1.00 46.09 222 CYS A C 1
ATOM 1838 O O . CYS A 1 222 ? 3.614 0.429 20.951 1.00 46.09 222 CYS A O 1
ATOM 1840 N N . SER A 1 223 ? 3.422 1.702 19.110 1.00 44.22 223 SER A N 1
ATOM 1841 C CA . SER A 1 223 ? 4.800 1.567 18.683 1.00 44.22 223 SER A CA 1
ATOM 1842 C C . SER A 1 223 ? 5.680 2.188 19.761 1.00 44.22 223 SER A C 1
ATOM 1844 O O . SER A 1 223 ? 5.779 3.408 19.852 1.00 44.22 223 SER A O 1
ATOM 1846 N N . MET A 1 224 ? 6.321 1.354 20.582 1.00 32.59 224 MET A N 1
ATOM 1847 C CA . MET A 1 224 ? 7.494 1.770 21.344 1.00 32.59 224 MET A CA 1
ATOM 1848 C C . MET A 1 224 ? 8.616 2.061 20.343 1.00 32.59 224 MET A C 1
ATOM 1850 O O . MET A 1 224 ? 9.496 1.237 20.104 1.00 32.59 224 MET A O 1
ATOM 1854 N N . GLU A 1 225 ? 8.540 3.223 19.701 1.00 33.25 225 GLU A N 1
ATOM 1855 C CA . GLU A 1 225 ? 9.701 3.931 19.184 1.00 33.25 225 GLU A CA 1
ATOM 1856 C C . GLU A 1 225 ? 10.247 4.770 20.341 1.00 33.25 225 GLU A C 1
ATOM 1858 O O . GLU A 1 225 ? 10.001 5.962 20.458 1.00 33.25 225 GLU A O 1
ATOM 1863 N N . GLN A 1 226 ? 10.947 4.096 21.255 1.00 30.08 226 GLN A N 1
ATOM 1864 C CA . GLN A 1 226 ? 12.018 4.735 22.007 1.00 30.08 226 GLN A CA 1
ATOM 1865 C C . GLN A 1 226 ? 13.293 4.520 21.197 1.00 30.08 226 GLN A C 1
ATOM 1867 O O . GLN A 1 226 ? 13.809 3.401 21.151 1.00 30.08 226 GLN A O 1
ATOM 1872 N N . HIS A 1 227 ? 13.700 5.557 20.468 1.00 30.72 227 HIS A N 1
ATOM 1873 C CA . HIS A 1 227 ? 15.045 6.144 20.476 1.00 30.72 227 HIS A CA 1
ATOM 1874 C C . HIS A 1 227 ? 15.156 7.237 19.418 1.00 30.72 227 HIS A C 1
ATOM 1876 O O . HIS A 1 227 ? 14.834 6.954 18.242 1.00 30.72 227 HIS A O 1
#